Protein AF-A0A2S9YEU2-F1 (afdb_monomer_lite)

Structure (mmCIF, N/CA/C/O backbone):
data_AF-A0A2S9YEU2-F1
#
_entry.id   AF-A0A2S9YEU2-F1
#
loop_
_atom_site.group_PDB
_atom_site.id
_atom_site.type_symbol
_atom_site.label_atom_id
_atom_site.label_alt_id
_atom_site.label_comp_id
_atom_site.label_asym_id
_atom_site.label_entity_id
_atom_site.label_seq_id
_atom_site.pdbx_PDB_ins_code
_atom_site.Cartn_x
_atom_site.Cartn_y
_atom_site.Cartn_z
_atom_site.occupancy
_atom_site.B_iso_or_equiv
_atom_site.auth_seq_id
_atom_site.auth_comp_id
_atom_site.auth_asym_id
_atom_site.auth_atom_id
_atom_site.pdbx_PDB_model_num
ATOM 1 N N . MET A 1 1 ? -21.809 26.559 5.541 1.00 64.75 1 MET A N 1
ATOM 2 C CA . MET A 1 1 ? -22.306 25.165 5.542 1.00 64.75 1 MET A CA 1
ATOM 3 C C . MET A 1 1 ? -22.776 24.735 4.154 1.00 64.75 1 MET A C 1
ATOM 5 O O . MET A 1 1 ? -22.114 23.883 3.588 1.00 64.75 1 MET A O 1
ATOM 9 N N . ALA A 1 2 ? -23.764 25.393 3.529 1.00 75.50 2 ALA A N 1
ATOM 10 C CA . ALA A 1 2 ? -24.256 25.017 2.187 1.00 75.50 2 ALA A CA 1
ATOM 11 C C . ALA A 1 2 ? -23.190 24.972 1.060 1.00 75.50 2 ALA A C 1
ATOM 13 O O . ALA A 1 2 ? -23.257 24.124 0.176 1.00 75.50 2 ALA A O 1
ATOM 14 N N . GLU A 1 3 ? -22.191 25.865 1.078 1.00 79.62 3 GLU A N 1
ATOM 15 C CA . GLU A 1 3 ? -21.085 25.848 0.100 1.00 79.62 3 GLU A CA 1
ATOM 16 C C . GLU A 1 3 ? -20.170 24.624 0.280 1.00 79.62 3 GLU A C 1
ATOM 18 O O . GLU A 1 3 ? -19.871 23.941 -0.694 1.00 79.62 3 GLU A O 1
ATOM 23 N N . LEU A 1 4 ? -19.799 24.304 1.524 1.00 80.44 4 LEU A N 1
ATOM 24 C CA . LEU A 1 4 ? -18.974 23.140 1.867 1.00 80.44 4 LEU A CA 1
ATOM 25 C C . LEU A 1 4 ? -19.700 21.826 1.552 1.00 80.44 4 LEU A C 1
ATOM 27 O O . LEU A 1 4 ? -19.107 20.903 1.007 1.00 80.44 4 LEU A O 1
ATOM 31 N N . GLU A 1 5 ? -20.997 21.745 1.848 1.00 84.31 5 GLU A N 1
ATOM 32 C CA . GLU A 1 5 ? -21.830 20.593 1.483 1.00 84.31 5 GLU A CA 1
ATOM 33 C C . GLU A 1 5 ? -21.874 20.384 -0.034 1.00 84.31 5 GLU A C 1
ATOM 35 O O . GLU A 1 5 ? -21.769 19.249 -0.505 1.00 84.31 5 GLU A O 1
ATOM 40 N N . ARG A 1 6 ? -21.977 21.474 -0.807 1.00 87.44 6 ARG A N 1
ATOM 41 C CA . ARG A 1 6 ? -21.903 21.421 -2.269 1.00 87.44 6 ARG A CA 1
ATOM 42 C C . ARG A 1 6 ? -20.534 20.927 -2.738 1.00 87.44 6 ARG A C 1
ATOM 44 O O . ARG A 1 6 ? -20.497 20.001 -3.538 1.00 87.44 6 ARG A O 1
ATOM 51 N N . GLU A 1 7 ? -19.436 21.478 -2.219 1.00 89.94 7 GLU A N 1
ATOM 52 C CA . GLU A 1 7 ? -18.070 21.055 -2.576 1.00 89.94 7 GLU A CA 1
ATOM 53 C C . GLU A 1 7 ? -17.823 19.572 -2.255 1.00 89.94 7 GLU A C 1
ATOM 55 O O . GLU A 1 7 ? -17.310 18.826 -3.090 1.00 89.94 7 GLU A O 1
ATOM 60 N N . VAL A 1 8 ? -18.249 19.110 -1.074 1.00 89.94 8 VAL A N 1
ATOM 61 C CA . VAL A 1 8 ? -18.165 17.694 -0.681 1.00 89.94 8 VAL A CA 1
ATOM 62 C C . VAL A 1 8 ? -19.002 16.816 -1.612 1.00 89.94 8 VAL A C 1
ATOM 64 O O . VAL A 1 8 ? -18.554 15.740 -2.008 1.00 89.94 8 VAL A O 1
ATOM 67 N N . SER A 1 9 ? -20.206 17.260 -1.983 1.00 91.38 9 SER A N 1
ATOM 68 C CA . SER A 1 9 ? -21.082 16.537 -2.910 1.00 91.38 9 SER A CA 1
ATOM 69 C C . SER A 1 9 ? -20.482 16.439 -4.317 1.00 91.38 9 SER A C 1
ATOM 71 O O . SER A 1 9 ? -20.468 15.358 -4.905 1.00 91.38 9 SER A O 1
ATOM 73 N N . GLU A 1 10 ? -19.920 17.533 -4.836 1.00 94.00 10 GLU A N 1
ATOM 74 C CA . GLU A 1 10 ? -19.240 17.573 -6.136 1.00 94.00 10 GLU A CA 1
ATOM 75 C C . GLU A 1 10 ? -18.016 16.650 -6.154 1.00 94.00 10 GLU A C 1
ATOM 77 O O . GLU A 1 10 ? -17.860 15.834 -7.068 1.00 94.00 10 GLU A O 1
ATOM 82 N N . LEU A 1 11 ? -17.179 16.722 -5.114 1.00 95.12 11 LEU A N 1
ATOM 83 C CA . LEU A 1 11 ? -15.985 15.892 -4.995 1.00 95.12 11 LEU A CA 1
ATOM 84 C C . LEU A 1 11 ? -16.340 14.403 -4.863 1.00 95.12 11 LEU A C 1
ATOM 86 O O . LEU A 1 11 ? -15.705 13.560 -5.497 1.00 95.12 11 LEU A O 1
ATOM 90 N N . TYR A 1 12 ? -17.385 14.070 -4.104 1.00 95.19 12 TYR A N 1
ATOM 91 C CA . TYR A 1 12 ? -17.883 12.699 -4.003 1.00 95.19 12 TYR A CA 1
ATOM 92 C C . TYR A 1 12 ? -18.486 12.195 -5.326 1.00 95.19 12 TYR A C 1
ATOM 94 O O . TYR A 1 12 ? -18.221 11.065 -5.735 1.00 95.19 12 TYR A O 1
ATOM 102 N N . GLY A 1 13 ? -19.249 13.027 -6.040 1.00 97.00 13 GLY A N 1
ATOM 103 C CA . GLY A 1 13 ? -19.777 12.680 -7.361 1.00 97.00 13 GLY A CA 1
ATOM 104 C C . GLY A 1 13 ? -18.663 12.374 -8.367 1.00 97.00 13 GLY A C 1
ATOM 105 O O . GLY A 1 13 ? -18.729 11.375 -9.088 1.00 97.00 13 GLY A O 1
ATOM 106 N N . ALA A 1 14 ? -17.599 13.182 -8.361 1.00 97.62 14 ALA A N 1
ATOM 107 C CA . ALA A 1 14 ? -16.405 12.945 -9.169 1.00 97.62 14 ALA A CA 1
ATOM 108 C C . ALA A 1 14 ? -15.680 11.646 -8.767 1.00 97.62 14 ALA A C 1
ATOM 110 O O . ALA A 1 14 ? -15.325 10.856 -9.645 1.00 97.62 14 ALA A O 1
ATOM 111 N N . TYR A 1 15 ? -15.551 11.373 -7.462 1.00 97.62 15 TYR A N 1
ATOM 112 C CA . TYR A 1 15 ? -14.996 10.120 -6.943 1.00 97.62 15 TYR A CA 1
ATOM 113 C C . TYR A 1 15 ? -15.756 8.898 -7.468 1.00 97.62 15 TYR A C 1
ATOM 115 O O . TYR A 1 15 ? -15.146 7.987 -8.026 1.00 97.62 15 TYR A O 1
ATOM 123 N N . VAL A 1 16 ? -17.086 8.887 -7.337 1.00 98.38 16 VAL A N 1
ATOM 124 C CA . VAL A 1 16 ? -17.942 7.778 -7.790 1.00 98.38 16 VAL A CA 1
ATOM 125 C C . VAL A 1 16 ? -17.794 7.547 -9.295 1.00 98.38 16 VAL A C 1
ATOM 127 O O . VAL A 1 16 ? -17.639 6.402 -9.730 1.00 98.38 16 VAL A O 1
ATOM 130 N N . ALA A 1 17 ? -17.807 8.621 -10.089 1.00 98.31 17 ALA A N 1
ATOM 131 C CA . ALA A 1 17 ? -17.667 8.540 -11.539 1.00 98.31 17 ALA A CA 1
ATOM 132 C C . ALA A 1 17 ? -16.289 8.001 -11.960 1.00 98.31 17 ALA A C 1
ATOM 134 O O . ALA A 1 17 ? -16.204 7.081 -12.779 1.00 98.31 17 ALA A O 1
ATOM 135 N N . GLU A 1 18 ? -15.207 8.535 -11.384 1.00 98.12 18 GLU A N 1
ATOM 136 C CA . GLU A 1 18 ? -13.846 8.103 -11.707 1.00 98.12 18 GLU A CA 1
ATOM 137 C C . GLU A 1 18 ? -13.579 6.666 -11.246 1.00 98.12 18 GLU A C 1
ATOM 139 O O . GLU A 1 18 ? -13.001 5.874 -11.995 1.00 98.12 18 GLU A O 1
ATOM 144 N N . LEU A 1 19 ? -14.043 6.303 -10.048 1.00 98.06 19 LEU A N 1
ATOM 145 C CA . LEU A 1 19 ? -13.926 4.952 -9.511 1.00 98.06 19 LEU A CA 1
ATOM 146 C C . LEU A 1 19 ? -14.666 3.933 -10.389 1.00 98.06 19 LEU A C 1
ATOM 148 O O . LEU A 1 19 ? -14.120 2.869 -10.689 1.00 98.06 19 LEU A O 1
ATOM 152 N N . GLY A 1 20 ? -15.885 4.260 -10.832 1.00 98.19 20 GLY A N 1
ATOM 153 C CA . GLY A 1 20 ? -16.658 3.428 -11.754 1.00 98.19 20 GLY A CA 1
ATOM 154 C C . GLY A 1 20 ? -15.919 3.185 -13.069 1.00 98.19 20 GLY A C 1
ATOM 155 O O . GLY A 1 20 ? -15.673 2.033 -13.432 1.00 98.19 20 GLY A O 1
ATOM 156 N N . ALA A 1 21 ? -15.466 4.259 -13.720 1.00 98.00 21 ALA A N 1
ATOM 157 C CA . ALA A 1 21 ? -14.700 4.169 -14.961 1.00 98.00 21 ALA A CA 1
ATOM 158 C C . ALA A 1 21 ? -13.400 3.360 -14.793 1.00 98.00 21 ALA A C 1
ATOM 160 O O . ALA A 1 21 ? -13.034 2.567 -15.663 1.00 98.00 21 ALA A O 1
ATOM 161 N N . ALA A 1 22 ? -12.710 3.516 -13.660 1.00 97.62 22 ALA A N 1
ATOM 162 C CA . ALA A 1 22 ? -11.499 2.760 -13.367 1.00 97.62 22 ALA A CA 1
ATOM 163 C C . ALA A 1 22 ? -11.774 1.264 -13.184 1.00 97.62 22 ALA A C 1
ATOM 165 O O . ALA A 1 22 ? -11.003 0.446 -13.688 1.00 97.62 22 ALA A O 1
ATOM 166 N N . PHE A 1 23 ? -12.872 0.885 -12.520 1.00 97.75 23 PHE A N 1
ATOM 167 C CA . PHE A 1 23 ? -13.261 -0.520 -12.414 1.00 97.75 23 PHE A CA 1
ATOM 168 C C . PHE A 1 23 ? -13.563 -1.152 -13.772 1.00 97.75 23 PHE A C 1
ATOM 170 O O . PHE A 1 23 ? -13.188 -2.306 -13.990 1.00 97.75 23 PHE A O 1
ATOM 177 N N . ASP A 1 24 ? -14.210 -0.417 -14.672 1.00 97.56 24 ASP A N 1
ATOM 178 C CA . ASP A 1 24 ? -14.492 -0.901 -16.024 1.00 97.56 24 ASP A CA 1
ATOM 179 C C . ASP A 1 24 ? -13.196 -1.074 -16.825 1.00 97.56 24 ASP A C 1
ATOM 181 O O . ASP A 1 24 ? -12.990 -2.103 -17.471 1.00 97.56 24 ASP A O 1
ATOM 185 N N . GLN A 1 25 ? -12.262 -0.127 -16.698 1.00 96.06 25 GLN A N 1
ATOM 186 C CA . GLN A 1 25 ? -10.952 -0.189 -17.346 1.00 96.06 25 GLN A CA 1
ATOM 187 C C . GLN A 1 25 ? -10.119 -1.403 -16.898 1.00 96.06 25 GLN A C 1
ATOM 189 O O . GLN A 1 25 ? -9.445 -2.027 -17.720 1.00 96.06 25 GLN A O 1
ATOM 194 N N . ILE A 1 26 ? -10.142 -1.751 -15.608 1.00 96.25 26 ILE A N 1
ATOM 195 C CA . ILE A 1 26 ? -9.345 -2.864 -15.056 1.00 96.25 26 ILE A CA 1
ATOM 196 C C . ILE A 1 26 ? -10.064 -4.217 -15.117 1.00 96.25 26 ILE A C 1
ATOM 198 O O . ILE A 1 26 ? -9.435 -5.254 -14.887 1.00 96.25 26 ILE A O 1
ATOM 202 N N . ALA A 1 27 ? -11.355 -4.251 -15.461 1.00 96.56 27 ALA A N 1
ATOM 203 C CA . ALA A 1 27 ? -12.121 -5.492 -15.556 1.00 96.56 27 ALA A CA 1
ATOM 204 C C . ALA A 1 27 ? -11.492 -6.532 -16.511 1.00 96.56 27 ALA A C 1
ATOM 206 O O . ALA A 1 27 ? -11.402 -7.699 -16.115 1.00 96.56 27 ALA A O 1
ATOM 207 N N . PRO A 1 28 ? -10.970 -6.169 -17.705 1.00 96.06 28 PRO A N 1
ATOM 208 C CA . PRO A 1 28 ? -10.275 -7.121 -18.572 1.00 96.06 28 PRO A CA 1
ATOM 209 C C . PRO A 1 28 ? -8.993 -7.686 -17.950 1.00 96.06 28 PRO A C 1
ATOM 211 O O . PRO A 1 28 ? -8.705 -8.871 -18.115 1.00 96.06 28 PRO A O 1
ATOM 214 N N . TRP A 1 29 ? -8.222 -6.868 -17.222 1.00 94.69 29 TRP A N 1
ATOM 215 C CA . TRP A 1 29 ? -7.033 -7.333 -16.496 1.00 94.69 29 TRP A CA 1
ATOM 216 C C . TRP A 1 29 ? -7.419 -8.350 -15.418 1.00 94.69 29 TRP A C 1
ATOM 218 O O . TRP A 1 29 ? -6.867 -9.451 -15.379 1.00 94.69 29 TRP A O 1
ATOM 228 N N . TRP A 1 30 ? -8.445 -8.039 -14.624 1.00 95.62 30 TRP A N 1
ATOM 229 C CA . TRP A 1 30 ? -8.935 -8.936 -13.583 1.00 95.62 30 TRP A CA 1
ATOM 230 C C . TRP A 1 30 ? -9.483 -10.252 -14.153 1.00 95.62 30 TRP A C 1
ATOM 232 O O . TRP A 1 30 ? -9.231 -11.328 -13.609 1.00 95.62 30 TRP A O 1
ATOM 242 N N . ALA A 1 31 ? -10.196 -10.191 -15.281 1.00 95.31 31 ALA A N 1
ATOM 243 C CA . ALA A 1 31 ? -10.692 -11.374 -15.978 1.00 95.31 31 ALA A CA 1
ATOM 244 C C . ALA A 1 31 ? -9.547 -12.282 -16.456 1.00 95.31 31 ALA A C 1
ATOM 246 O O . ALA A 1 31 ? -9.620 -13.497 -16.267 1.00 95.31 31 ALA A O 1
ATOM 247 N N . ARG A 1 32 ? -8.464 -11.707 -17.002 1.00 94.25 32 ARG A N 1
ATOM 248 C CA . ARG A 1 32 ? -7.267 -12.474 -17.385 1.00 94.25 32 ARG A CA 1
ATOM 249 C C . ARG A 1 32 ? -6.612 -13.145 -16.183 1.00 94.25 32 ARG A C 1
ATOM 251 O O . ARG A 1 32 ? -6.315 -14.331 -16.267 1.00 94.25 32 ARG A O 1
ATOM 258 N N . LEU A 1 33 ? -6.451 -12.437 -15.061 1.00 93.69 33 LEU A N 1
ATOM 259 C CA . LEU A 1 33 ? -5.895 -13.031 -13.840 1.00 93.69 33 LEU A CA 1
ATOM 260 C C . LEU A 1 33 ? -6.747 -14.183 -13.304 1.00 93.69 33 LEU A C 1
ATOM 262 O O . LEU A 1 33 ? -6.207 -15.207 -12.893 1.00 93.69 33 LEU A O 1
ATOM 266 N N . ARG A 1 34 ? -8.077 -14.045 -13.342 1.00 94.12 34 ARG A N 1
ATOM 267 C CA . ARG A 1 34 ? -9.009 -15.121 -12.974 1.00 94.12 34 ARG A CA 1
ATOM 268 C C . ARG A 1 34 ? -8.914 -16.341 -13.883 1.00 94.12 34 ARG A C 1
ATOM 270 O O . ARG A 1 34 ? -9.183 -17.441 -13.415 1.00 94.12 34 ARG A O 1
ATOM 277 N N . ALA A 1 35 ? -8.605 -16.141 -15.161 1.00 93.62 35 ALA A N 1
ATOM 278 C CA . ALA A 1 35 ? -8.440 -17.227 -16.117 1.00 93.62 35 ALA A CA 1
ATOM 279 C C . ALA A 1 35 ? -7.072 -17.914 -15.973 1.00 93.62 35 ALA A C 1
ATOM 281 O O . ALA A 1 35 ? -6.990 -19.130 -16.118 1.00 93.62 35 ALA A O 1
ATOM 282 N N . SER A 1 36 ? -6.013 -17.155 -15.668 1.00 91.00 36 SER A N 1
ATOM 283 C CA . SER A 1 36 ? -4.653 -17.689 -15.526 1.00 91.00 36 SER A CA 1
ATOM 284 C C . SER A 1 36 ? -4.381 -18.332 -14.166 1.00 91.00 36 SER A C 1
ATOM 286 O O . SER A 1 36 ? -3.559 -19.242 -14.075 1.00 91.00 36 SER A O 1
ATOM 288 N N . HIS A 1 37 ? -5.074 -17.902 -13.110 1.00 89.62 37 HIS A N 1
ATOM 289 C CA . HIS A 1 37 ? -4.884 -18.417 -11.758 1.00 89.62 37 HIS A CA 1
ATOM 290 C C . HIS A 1 37 ? -6.091 -19.214 -11.271 1.00 89.62 37 HIS A C 1
ATOM 292 O O . HIS A 1 37 ? -7.242 -18.798 -11.389 1.00 89.62 37 HIS A O 1
ATOM 298 N N . GLY A 1 38 ? -5.829 -20.328 -10.584 1.00 88.75 38 GLY A N 1
ATOM 299 C CA . GLY A 1 38 ? -6.865 -21.002 -9.807 1.00 88.75 38 GLY A CA 1
ATOM 300 C C . GLY A 1 38 ? -7.428 -20.088 -8.707 1.00 88.75 38 GLY A C 1
ATOM 301 O O . GLY A 1 38 ? -6.704 -19.289 -8.109 1.00 88.75 38 GLY A O 1
ATOM 302 N N . ARG A 1 39 ? -8.716 -20.255 -8.370 1.00 89.38 39 ARG A N 1
ATOM 303 C CA . ARG A 1 39 ? -9.443 -19.434 -7.373 1.00 89.38 39 ARG A CA 1
ATOM 304 C C . ARG A 1 39 ? -8.676 -19.226 -6.060 1.00 89.38 39 ARG A C 1
ATOM 306 O O . ARG A 1 39 ? -8.713 -18.138 -5.493 1.00 89.38 39 ARG A O 1
ATOM 313 N N . ARG A 1 40 ? -7.993 -20.266 -5.566 1.00 89.19 40 ARG A N 1
ATOM 314 C CA . ARG A 1 40 ? -7.220 -20.221 -4.314 1.00 89.19 40 ARG A CA 1
ATOM 315 C C . ARG A 1 40 ? -5.982 -19.327 -4.422 1.00 89.19 40 ARG A C 1
ATOM 317 O O . ARG A 1 40 ? -5.742 -18.547 -3.508 1.00 89.19 40 ARG A O 1
ATOM 324 N N . ALA A 1 41 ? -5.234 -19.427 -5.521 1.00 89.44 41 ALA A N 1
ATOM 325 C CA . ALA A 1 41 ? -4.053 -18.601 -5.766 1.00 89.44 41 ALA A CA 1
ATOM 326 C C . ALA A 1 41 ? -4.439 -17.127 -5.927 1.00 89.44 41 ALA A C 1
ATOM 328 O O . ALA A 1 41 ? -3.832 -16.264 -5.300 1.00 89.44 41 ALA A O 1
ATOM 329 N N . LEU A 1 42 ? -5.517 -16.848 -6.668 1.00 91.75 42 LEU A N 1
ATOM 330 C CA . LEU A 1 42 ? -6.009 -15.483 -6.826 1.00 91.75 42 LEU A CA 1
ATOM 331 C C . LEU A 1 42 ? -6.469 -14.876 -5.493 1.00 91.75 42 LEU A C 1
ATOM 333 O O . LEU A 1 42 ? -6.097 -13.753 -5.183 1.00 91.75 42 LEU A O 1
ATOM 337 N N . LYS A 1 43 ? -7.228 -15.620 -4.672 1.00 90.56 43 LYS A N 1
ATOM 338 C CA . LYS A 1 43 ? -7.661 -15.146 -3.343 1.00 90.56 43 LYS A CA 1
ATOM 339 C C . LYS A 1 43 ? -6.481 -14.902 -2.396 1.00 90.56 43 LYS A C 1
ATOM 341 O O . LYS A 1 43 ? -6.575 -14.044 -1.526 1.00 90.56 43 LYS A O 1
ATOM 346 N N . LEU A 1 44 ? -5.397 -15.666 -2.543 1.00 89.62 44 LEU A N 1
ATOM 347 C CA . LEU A 1 44 ? -4.175 -15.443 -1.778 1.00 89.62 44 LEU A CA 1
ATOM 348 C C . LEU A 1 44 ? -3.476 -14.153 -2.215 1.00 89.62 44 LEU A C 1
ATOM 350 O O . LEU A 1 44 ? -3.153 -13.353 -1.349 1.00 89.62 44 LEU A O 1
ATOM 354 N N . ARG A 1 45 ? -3.259 -13.956 -3.523 1.00 90.56 45 ARG A N 1
ATOM 355 C CA . ARG A 1 45 ? -2.534 -12.794 -4.073 1.00 90.56 45 ARG A CA 1
ATOM 356 C C . ARG A 1 45 ? -3.318 -11.485 -3.977 1.00 90.56 45 ARG A C 1
ATOM 358 O O . ARG A 1 45 ? -2.744 -10.443 -3.698 1.00 90.56 45 ARG A O 1
ATOM 365 N N . TRP A 1 46 ? -4.634 -11.557 -4.154 1.00 94.75 46 TRP A N 1
ATOM 366 C CA . TRP A 1 46 ? -5.537 -10.408 -4.212 1.00 94.75 46 TRP A CA 1
ATOM 367 C C . TRP A 1 46 ? -6.708 -10.597 -3.235 1.00 94.75 46 TRP A C 1
ATOM 369 O O . TRP A 1 46 ? -7.852 -10.784 -3.665 1.00 94.75 46 TRP A O 1
ATOM 379 N N . PRO A 1 47 ? -6.462 -10.592 -1.909 1.00 91.62 47 PRO A N 1
ATOM 380 C CA . PRO A 1 47 ? -7.499 -10.845 -0.905 1.00 91.62 47 PRO A CA 1
ATOM 381 C C . PRO A 1 47 ? -8.589 -9.765 -0.886 1.00 91.62 47 PRO A C 1
ATOM 383 O O . PRO A 1 47 ? -9.739 -10.077 -0.588 1.00 91.62 47 PRO A O 1
ATOM 386 N N . ALA A 1 48 ? -8.243 -8.532 -1.269 1.00 93.06 48 ALA A N 1
ATOM 387 C CA . ALA A 1 48 ? -9.167 -7.413 -1.463 1.00 93.06 48 ALA A CA 1
ATOM 388 C C . ALA A 1 48 ? -9.732 -7.336 -2.900 1.00 93.06 48 ALA A C 1
ATOM 390 O O . ALA A 1 48 ? -10.413 -6.382 -3.283 1.00 93.06 48 ALA A O 1
ATOM 391 N N . GLY A 1 49 ? -9.453 -8.352 -3.721 1.00 94.12 49 GLY A N 1
ATOM 392 C CA . GLY A 1 49 ? -9.900 -8.434 -5.101 1.00 94.12 49 GLY A CA 1
ATOM 393 C C . GLY A 1 49 ? -9.417 -7.258 -5.946 1.00 94.12 49 GLY A C 1
ATOM 394 O O . GLY A 1 49 ? -8.265 -6.841 -5.886 1.00 94.12 49 GLY A O 1
ATOM 395 N N . VAL A 1 50 ? -10.328 -6.721 -6.752 1.00 95.19 50 VAL A N 1
ATOM 396 C CA . VAL A 1 50 ? -10.038 -5.614 -7.666 1.00 95.19 50 VAL A CA 1
ATOM 397 C C . VAL A 1 50 ? -9.874 -4.264 -6.945 1.00 95.19 50 VAL A C 1
ATOM 399 O O . VAL A 1 50 ? -9.259 -3.356 -7.497 1.00 95.19 50 VAL A O 1
ATOM 402 N N . ALA A 1 51 ? -10.364 -4.126 -5.706 1.00 95.75 51 ALA A N 1
ATOM 403 C CA . ALA A 1 51 ? -10.236 -2.885 -4.937 1.00 95.75 51 ALA A CA 1
ATOM 404 C C . ALA A 1 51 ? -8.790 -2.58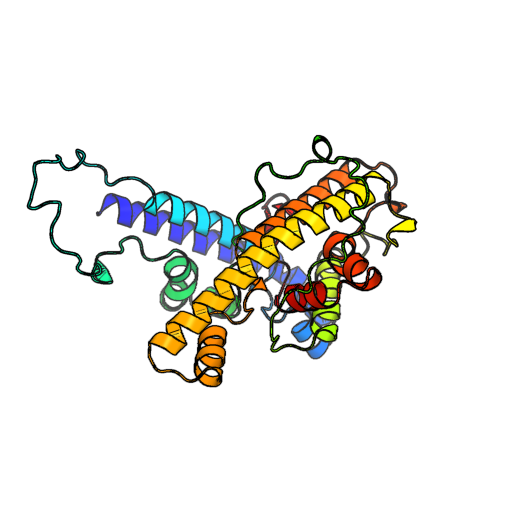1 -4.523 1.00 95.75 51 ALA A C 1
ATOM 406 O O . ALA A 1 51 ? -8.434 -1.418 -4.372 1.00 95.75 51 ALA A O 1
ATOM 407 N N . SER A 1 52 ? -7.935 -3.601 -4.410 1.00 95.50 52 SER A N 1
ATOM 408 C CA . SER A 1 52 ? -6.507 -3.408 -4.144 1.00 95.50 52 SER A CA 1
ATOM 409 C C . SER A 1 52 ? -5.659 -3.168 -5.388 1.00 95.50 52 SER A C 1
ATOM 411 O O . SER A 1 52 ? -4.435 -3.133 -5.293 1.00 95.50 52 SER A O 1
ATOM 413 N N . HIS A 1 53 ? -6.266 -3.029 -6.569 1.00 96.75 53 HIS A N 1
ATOM 414 C CA . HIS A 1 53 ? -5.510 -2.668 -7.762 1.00 96.75 53 HIS A CA 1
ATOM 415 C C . HIS A 1 53 ? -4.925 -1.247 -7.605 1.00 96.75 53 HIS A C 1
ATOM 417 O O . HIS A 1 53 ? -5.678 -0.336 -7.253 1.00 96.75 53 HIS A O 1
ATOM 423 N N . PRO A 1 54 ? -3.642 -0.995 -7.938 1.00 96.88 54 PRO A N 1
ATOM 424 C CA . PRO A 1 54 ? -2.990 0.306 -7.740 1.00 96.88 54 PRO A CA 1
ATOM 425 C C . PRO A 1 54 ? -3.735 1.505 -8.337 1.00 96.88 54 PRO A C 1
ATOM 427 O O . PRO A 1 54 ? -3.737 2.589 -7.759 1.00 96.88 54 PRO A O 1
ATOM 430 N N . ARG A 1 55 ? -4.430 1.325 -9.470 1.00 96.94 55 ARG A N 1
ATOM 431 C CA . ARG A 1 55 ? -5.284 2.381 -10.049 1.00 96.94 55 ARG A CA 1
ATOM 432 C C . ARG A 1 55 ? -6.441 2.782 -9.127 1.00 96.94 55 ARG A C 1
ATOM 434 O O . ARG A 1 55 ? -6.754 3.962 -9.035 1.00 96.94 55 ARG A O 1
ATOM 441 N N . ILE A 1 56 ? -7.061 1.814 -8.453 1.00 97.88 56 ILE A N 1
ATOM 442 C CA . ILE A 1 56 ? -8.153 2.059 -7.504 1.00 97.88 56 ILE A CA 1
ATOM 443 C C . ILE A 1 56 ? -7.607 2.709 -6.233 1.00 97.88 56 ILE A C 1
ATOM 445 O O . ILE A 1 56 ? -8.172 3.694 -5.762 1.00 97.88 56 ILE A O 1
ATOM 449 N N . LEU A 1 57 ? -6.465 2.224 -5.735 1.00 97.69 57 LEU A N 1
ATOM 450 C CA . LEU A 1 57 ? -5.794 2.804 -4.570 1.00 97.69 57 LEU A CA 1
ATOM 451 C C . LEU A 1 57 ? -5.375 4.262 -4.811 1.00 97.69 57 LEU A C 1
ATOM 453 O O . LEU A 1 57 ? -5.554 5.095 -3.928 1.00 97.69 57 LEU A O 1
ATOM 457 N N . ALA A 1 58 ? -4.871 4.593 -6.006 1.00 97.06 58 ALA A N 1
ATOM 458 C CA . ALA A 1 58 ? -4.522 5.966 -6.373 1.00 97.06 58 ALA A CA 1
ATOM 459 C C . ALA A 1 58 ? -5.736 6.904 -6.355 1.00 97.06 58 ALA A C 1
ATOM 461 O O . ALA A 1 58 ? -5.642 8.000 -5.813 1.00 97.06 58 ALA A O 1
ATOM 462 N N . ILE A 1 59 ? -6.874 6.462 -6.903 1.00 97.75 59 ILE A N 1
ATOM 463 C CA . ILE A 1 59 ? -8.126 7.233 -6.866 1.00 97.75 59 ILE A CA 1
ATOM 464 C C . ILE A 1 59 ? -8.557 7.432 -5.413 1.00 97.75 59 ILE A C 1
ATOM 466 O O . ILE A 1 59 ? -8.780 8.561 -4.994 1.00 97.75 59 ILE A O 1
ATOM 470 N N . TYR A 1 60 ? -8.609 6.364 -4.612 1.00 97.31 60 TYR A N 1
ATOM 471 C CA . TYR A 1 60 ? -8.971 6.481 -3.199 1.00 97.31 60 TYR A CA 1
ATOM 472 C C . TYR A 1 60 ? -8.090 7.502 -2.461 1.00 97.31 60 TYR A C 1
ATOM 474 O O . TYR A 1 60 ? -8.618 8.382 -1.789 1.00 97.31 60 TYR A O 1
ATOM 482 N N . ARG A 1 61 ? -6.761 7.427 -2.621 1.00 96.25 61 ARG A N 1
ATOM 483 C CA . ARG A 1 61 ? -5.806 8.347 -1.975 1.00 96.25 61 ARG A CA 1
ATOM 484 C C . ARG A 1 61 ? -6.005 9.795 -2.407 1.00 96.25 61 ARG A C 1
ATOM 486 O O . ARG A 1 61 ? -6.032 10.675 -1.558 1.00 96.25 61 ARG A O 1
ATOM 493 N N . ASP A 1 62 ? -6.150 10.044 -3.706 1.00 96.19 62 ASP A N 1
ATOM 494 C CA . ASP A 1 62 ? -6.337 11.396 -4.238 1.00 96.19 62 ASP A CA 1
ATOM 495 C C . ASP A 1 62 ? -7.597 12.053 -3.657 1.00 96.19 62 ASP A C 1
ATOM 497 O O . ASP A 1 62 ? -7.529 13.148 -3.098 1.00 96.19 62 ASP A O 1
ATOM 501 N N . TYR A 1 63 ? -8.735 11.355 -3.680 1.00 96.31 63 TYR A N 1
ATOM 502 C CA . TYR A 1 63 ? -9.968 11.891 -3.100 1.00 96.31 63 TYR A CA 1
ATOM 503 C C . TYR A 1 63 ? -9.925 11.958 -1.570 1.00 96.31 63 TYR A C 1
ATOM 505 O O . TYR A 1 63 ? -10.488 12.892 -1.000 1.00 96.31 63 TYR A O 1
ATOM 513 N N . HIS A 1 64 ? -9.216 11.044 -0.900 1.00 95.31 64 HIS A N 1
ATOM 514 C CA . HIS A 1 64 ? -8.981 11.121 0.545 1.00 95.31 64 HIS A CA 1
ATOM 515 C C . HIS A 1 64 ? -8.225 12.398 0.919 1.00 95.31 64 HIS A C 1
ATOM 517 O O . HIS A 1 64 ? -8.681 13.149 1.783 1.00 95.31 64 HIS A O 1
ATOM 523 N N . HIS A 1 65 ? -7.131 12.706 0.219 1.00 94.25 65 HIS A N 1
ATOM 524 C CA . HIS A 1 65 ? -6.362 13.927 0.451 1.00 94.25 65 HIS A CA 1
ATOM 525 C C . HIS A 1 65 ? -7.174 15.189 0.147 1.00 94.25 65 HIS A C 1
ATOM 527 O O . HIS A 1 65 ? -7.154 16.127 0.941 1.00 94.25 65 HIS A O 1
ATOM 533 N N . ARG A 1 66 ? -7.933 15.212 -0.957 1.00 94.00 66 ARG A N 1
ATOM 534 C CA . ARG A 1 66 ? -8.792 16.357 -1.307 1.00 94.00 66 ARG A CA 1
ATOM 535 C C . ARG A 1 66 ? -9.876 16.602 -0.256 1.00 94.00 66 ARG A C 1
ATOM 537 O O . ARG A 1 66 ? -10.070 17.742 0.151 1.00 94.00 66 ARG A O 1
ATOM 544 N N . LEU A 1 67 ? -10.535 15.549 0.231 1.00 91.56 67 LEU A N 1
ATOM 545 C CA . LEU A 1 67 ? -11.530 15.653 1.306 1.00 91.56 67 LEU A CA 1
ATOM 546 C C . LEU A 1 67 ? -10.896 16.091 2.632 1.00 91.56 67 LEU A C 1
ATOM 548 O O . LEU A 1 67 ? -11.451 16.931 3.337 1.00 91.56 67 LEU A O 1
ATOM 552 N N . SER A 1 68 ? -9.713 15.567 2.951 1.00 90.25 68 SER A N 1
ATOM 553 C CA . SER A 1 68 ? -8.958 15.966 4.143 1.00 90.25 68 SER A CA 1
ATOM 554 C C . SER A 1 68 ? -8.572 17.447 4.097 1.00 90.25 68 SER A C 1
ATOM 556 O O . SER A 1 68 ? -8.691 18.146 5.100 1.00 90.25 68 SER A O 1
ATOM 558 N N . ALA A 1 69 ? -8.174 17.952 2.925 1.00 89.00 69 ALA A N 1
ATOM 559 C CA . ALA A 1 69 ? -7.836 19.359 2.726 1.00 89.00 69 ALA A CA 1
ATOM 560 C C . ALA A 1 69 ? -9.047 20.290 2.910 1.00 89.00 69 ALA A C 1
ATOM 562 O O . ALA A 1 69 ? -8.898 21.361 3.496 1.00 89.00 69 ALA A O 1
ATOM 563 N N . LEU A 1 70 ? -10.249 19.872 2.487 1.00 85.44 70 LEU A N 1
ATOM 564 C CA . LEU A 1 70 ? -11.486 20.623 2.748 1.00 85.44 70 LEU A CA 1
ATOM 565 C C . LEU A 1 70 ? -11.788 20.739 4.249 1.00 85.44 70 LEU A C 1
ATOM 567 O O . LEU A 1 70 ? -12.295 21.766 4.689 1.00 85.44 70 LEU A O 1
ATOM 571 N N . ARG A 1 71 ? -11.450 19.713 5.042 1.00 73.75 71 ARG A N 1
ATOM 572 C CA . ARG A 1 71 ? -11.619 19.721 6.505 1.00 73.75 71 ARG A CA 1
ATOM 573 C C . ARG A 1 71 ? -10.571 20.573 7.227 1.00 73.75 71 ARG A C 1
ATOM 575 O O . ARG A 1 71 ? -10.882 21.171 8.248 1.00 73.75 71 ARG A O 1
ATOM 582 N N . ALA A 1 72 ? -9.340 20.601 6.721 1.00 69.88 72 ALA A N 1
ATOM 583 C CA . ALA A 1 72 ? -8.239 21.364 7.311 1.00 69.88 72 ALA A CA 1
ATOM 584 C C . ALA A 1 72 ? -8.302 22.873 7.003 1.00 69.88 72 ALA A C 1
ATOM 586 O O . ALA A 1 72 ? -7.576 23.653 7.620 1.00 69.88 72 ALA A O 1
ATOM 587 N N . ALA A 1 73 ? -9.140 23.298 6.052 1.00 60.31 73 ALA A N 1
ATOM 588 C CA . ALA A 1 73 ? -9.345 24.711 5.772 1.00 60.31 73 ALA A CA 1
ATOM 589 C C . ALA A 1 73 ? -9.957 25.403 7.009 1.00 60.31 73 ALA A C 1
ATOM 591 O O . ALA A 1 73 ? -10.984 24.938 7.510 1.00 60.31 73 ALA A O 1
ATOM 592 N N . PRO A 1 74 ? -9.361 26.502 7.517 1.00 52.22 74 PRO A N 1
ATOM 593 C CA . PRO A 1 74 ? -9.920 27.207 8.662 1.00 52.22 74 PRO A CA 1
ATOM 594 C C . PRO A 1 74 ? -11.352 27.659 8.342 1.00 52.22 74 PRO A C 1
ATOM 596 O O . PRO A 1 74 ? -11.629 28.018 7.188 1.00 52.22 74 PRO A O 1
ATOM 599 N N . PRO A 1 75 ? -12.268 27.661 9.331 1.00 53.81 75 PRO A N 1
ATOM 600 C CA . PRO A 1 75 ? -13.612 28.172 9.121 1.00 53.81 75 PRO A CA 1
ATOM 601 C C . PRO A 1 75 ? -13.516 29.578 8.525 1.00 53.81 75 PRO A C 1
ATOM 603 O O . PRO A 1 75 ? -12.818 30.445 9.050 1.00 53.81 75 PRO A O 1
ATOM 606 N N . ARG A 1 76 ? -14.181 29.796 7.383 1.00 50.31 76 ARG A N 1
ATOM 607 C CA . ARG A 1 76 ? -14.259 31.118 6.750 1.00 50.31 76 ARG A CA 1
ATOM 608 C C . ARG A 1 76 ? -15.073 32.035 7.671 1.00 50.31 76 ARG A C 1
ATOM 610 O O . ARG A 1 76 ? -16.296 32.075 7.588 1.00 50.31 76 ARG A O 1
ATOM 617 N N . GLY A 1 77 ? -14.384 32.738 8.563 1.00 53.97 77 GLY A N 1
ATOM 618 C CA . GLY A 1 77 ? -14.935 33.672 9.540 1.00 53.97 77 GLY A CA 1
ATOM 619 C C . GLY A 1 77 ? -13.810 34.443 10.240 1.00 53.97 77 GLY A C 1
ATOM 620 O O . GLY A 1 77 ? -12.649 34.032 10.154 1.00 53.97 77 GLY A O 1
ATOM 621 N N . PRO A 1 78 ? -14.102 35.589 10.880 1.00 47.31 78 PRO A N 1
ATOM 622 C CA . PRO A 1 78 ? -13.110 36.266 11.707 1.00 47.31 78 PRO A CA 1
ATOM 623 C C . PRO A 1 78 ? -12.632 35.306 12.801 1.00 47.31 78 PRO A C 1
ATOM 625 O O . PRO A 1 78 ? -13.443 34.592 13.388 1.00 47.31 78 PRO A O 1
ATOM 628 N N . ALA A 1 79 ? -11.321 35.275 13.051 1.00 48.84 79 ALA A N 1
ATOM 629 C CA . ALA A 1 79 ? -10.768 34.492 14.149 1.00 48.84 79 ALA A CA 1
ATOM 630 C C . ALA A 1 79 ? -11.491 34.875 15.456 1.00 48.84 79 ALA A C 1
ATOM 632 O O . ALA A 1 79 ? -11.673 36.079 15.689 1.00 48.84 79 ALA A O 1
ATOM 633 N N . PRO A 1 80 ? -11.914 33.899 16.281 1.00 55.00 80 PRO A N 1
ATOM 634 C CA . PRO A 1 80 ? -12.493 34.200 17.581 1.00 55.00 80 PRO A CA 1
ATOM 635 C C . PRO A 1 80 ? -11.497 35.053 18.365 1.00 55.00 80 PRO A C 1
ATOM 637 O O . PRO A 1 80 ? -10.285 34.805 18.352 1.00 55.00 80 PRO A O 1
ATOM 640 N N . ARG A 1 81 ? -11.994 36.133 18.965 1.00 54.59 81 ARG A N 1
ATOM 641 C CA . ARG A 1 81 ? -11.148 37.019 19.755 1.00 54.59 81 ARG A CA 1
ATOM 642 C C . ARG A 1 81 ? -10.864 36.361 21.100 1.00 54.59 81 ARG A C 1
ATOM 644 O O . ARG A 1 81 ? -11.661 35.588 21.616 1.00 54.59 81 ARG A O 1
ATOM 651 N N . PHE A 1 82 ? -9.699 36.666 21.662 1.00 43.88 82 PHE A N 1
ATOM 652 C CA . PHE A 1 82 ? -9.260 36.097 22.938 1.00 43.88 82 PHE A CA 1
ATOM 653 C C . PHE A 1 82 ? -10.183 36.471 24.116 1.00 43.88 82 PHE A C 1
ATOM 655 O O . PHE A 1 82 ? -10.126 35.823 25.149 1.00 43.88 82 PHE A O 1
ATOM 662 N N . ASP A 1 83 ? -11.019 37.501 23.963 1.00 62.28 83 ASP A N 1
ATOM 663 C CA . ASP A 1 83 ? -11.977 38.002 24.954 1.00 62.28 83 ASP A CA 1
ATOM 664 C C . ASP A 1 83 ? -13.406 37.451 24.783 1.00 62.28 83 ASP A C 1
ATOM 666 O O . ASP A 1 83 ? -14.319 37.892 25.480 1.00 62.28 83 ASP A O 1
ATOM 670 N N . ASP A 1 84 ? -13.615 36.507 23.862 1.00 61.47 84 ASP A N 1
ATOM 671 C CA . ASP A 1 84 ? -14.918 35.894 23.610 1.00 61.47 84 ASP A CA 1
ATOM 672 C C . ASP A 1 84 ? -15.084 34.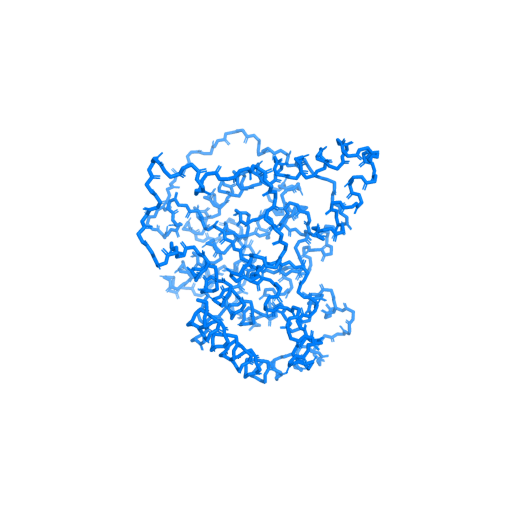601 24.426 1.00 61.47 84 ASP A C 1
ATOM 674 O O . ASP A 1 84 ? -14.848 33.498 23.934 1.00 61.47 84 ASP A O 1
ATOM 678 N N . ASP A 1 85 ? -15.470 34.743 25.698 1.00 51.38 85 ASP A N 1
ATOM 679 C CA . ASP A 1 85 ? -15.698 33.626 26.632 1.00 51.38 85 ASP A CA 1
ATOM 680 C C . ASP A 1 85 ? -16.770 32.625 26.134 1.00 51.38 85 ASP A C 1
ATOM 682 O O . ASP A 1 85 ? -16.784 31.470 26.563 1.00 51.38 85 ASP A O 1
ATOM 686 N N . GLU A 1 86 ? -17.641 33.029 25.198 1.00 55.75 86 GLU A N 1
ATOM 687 C CA . GLU A 1 86 ? -18.626 32.159 24.537 1.00 55.75 86 GLU A CA 1
ATOM 688 C C . GLU A 1 86 ? -17.975 31.261 23.464 1.00 55.75 86 GLU A C 1
ATOM 690 O O . GLU A 1 86 ? -18.402 30.122 23.262 1.00 55.75 86 GLU A O 1
ATOM 695 N N . ALA A 1 87 ? -16.899 31.729 22.818 1.00 53.50 87 ALA A N 1
ATOM 696 C CA . ALA A 1 87 ? -16.135 30.976 21.817 1.00 53.50 87 ALA A CA 1
ATOM 697 C C . ALA A 1 87 ? -15.187 29.923 22.424 1.00 53.50 87 ALA A C 1
ATOM 699 O O . ALA A 1 87 ? -14.740 29.019 21.715 1.00 53.50 87 ALA A O 1
ATOM 700 N N . TRP A 1 88 ? -14.905 30.018 23.727 1.00 54.03 88 TRP A N 1
ATOM 701 C CA . TRP A 1 88 ? -14.085 29.071 24.498 1.00 54.03 88 TRP A CA 1
ATOM 702 C C . TRP A 1 88 ? -14.925 28.101 25.346 1.00 54.03 88 TRP A C 1
ATOM 704 O O . TRP A 1 88 ? -14.432 27.527 26.320 1.00 54.03 88 TRP A O 1
ATOM 714 N N . GLY A 1 89 ? -16.201 27.917 24.986 1.00 46.28 89 GLY A N 1
ATOM 715 C CA . GLY A 1 89 ? -17.137 27.035 25.678 1.00 46.28 89 GLY A CA 1
ATOM 716 C C . GLY A 1 89 ? -16.618 25.600 25.847 1.00 46.28 89 GLY A C 1
ATOM 717 O O . GLY A 1 89 ? -16.248 24.959 24.872 1.00 46.28 89 GLY A O 1
ATOM 718 N N . SER A 1 90 ? -16.621 25.155 27.112 1.00 45.50 90 SER A N 1
ATOM 719 C CA . SER A 1 90 ? -16.556 23.794 27.686 1.00 45.50 90 SER A CA 1
ATOM 720 C C . SER A 1 90 ? -15.947 22.656 26.852 1.00 45.50 90 SER A C 1
ATOM 722 O O . SER A 1 90 ? -16.420 22.378 25.757 1.00 45.50 90 SER A O 1
ATOM 724 N N . GLU A 1 91 ? -15.023 21.897 27.464 1.00 45.78 91 GLU A N 1
ATOM 725 C CA . GLU A 1 91 ? -14.454 20.604 27.017 1.00 45.78 91 GLU A CA 1
ATOM 726 C C . GLU A 1 91 ? -15.516 19.493 26.823 1.00 45.78 91 GLU A C 1
ATOM 728 O O . GLU A 1 91 ? -15.483 18.435 27.450 1.00 45.78 91 GLU A O 1
ATOM 733 N N . VAL A 1 92 ? -16.507 19.732 25.975 1.00 47.91 92 VAL A N 1
ATOM 734 C CA . VAL A 1 92 ? -17.491 18.751 25.540 1.00 47.91 92 VAL A CA 1
ATOM 735 C C . VAL A 1 92 ? -16.961 18.182 24.233 1.00 47.91 92 VAL A C 1
ATOM 737 O O . VAL A 1 92 ? -16.719 18.925 23.281 1.00 47.91 92 VAL A O 1
ATOM 740 N N . GLU A 1 93 ? -16.742 16.865 24.196 1.00 45.94 93 GLU A N 1
ATOM 741 C CA . GLU A 1 93 ? -16.476 16.150 22.947 1.00 45.94 93 GLU A CA 1
ATOM 742 C C . GLU A 1 93 ? -17.529 16.570 21.907 1.00 45.94 93 GLU A C 1
ATOM 744 O O . GLU A 1 93 ? -18.726 16.474 22.191 1.00 45.94 93 GLU A O 1
ATOM 749 N N . PRO A 1 94 ? -17.122 17.074 20.728 1.00 42.06 94 PRO A N 1
ATOM 750 C CA . PRO A 1 94 ? -18.070 17.577 19.746 1.00 42.06 94 PRO A CA 1
ATOM 751 C C . PRO A 1 94 ? -19.038 16.463 19.347 1.00 42.06 94 PRO A C 1
ATOM 753 O O . PRO A 1 94 ? -18.611 15.359 18.997 1.00 42.06 94 PRO A O 1
ATOM 756 N N . GLU A 1 95 ? -20.344 16.745 19.386 1.00 42.94 95 GLU A N 1
ATOM 757 C CA . GLU A 1 95 ? -21.347 15.763 18.983 1.00 42.94 95 GLU A CA 1
ATOM 758 C C . GLU A 1 95 ? -21.075 15.282 17.543 1.00 42.94 95 GLU A C 1
ATOM 760 O O . GLU A 1 95 ? -20.688 16.095 16.694 1.00 42.94 95 GLU A O 1
ATOM 765 N N . PRO A 1 96 ? -21.294 13.992 17.214 1.00 49.34 96 PRO A N 1
ATOM 766 C CA . PRO A 1 96 ? -20.930 13.402 15.919 1.00 49.34 96 PRO A CA 1
ATOM 767 C C . PRO A 1 96 ? -21.474 14.148 14.690 1.00 49.34 96 PRO A C 1
ATOM 769 O O . PRO A 1 96 ? -20.907 14.049 13.602 1.00 49.34 96 PRO A O 1
ATOM 772 N N . GLU A 1 97 ? -22.569 14.888 14.864 1.00 42.56 97 GLU A N 1
ATOM 773 C CA . GLU A 1 97 ? -23.256 15.676 13.839 1.00 42.56 97 GLU A CA 1
ATOM 774 C C . GLU A 1 97 ? -22.558 17.018 13.533 1.00 42.56 97 GLU A C 1
ATOM 776 O O . GLU A 1 97 ? -22.791 17.606 12.480 1.00 42.56 97 GLU A O 1
ATOM 781 N N . THR A 1 98 ? -21.645 17.473 14.399 1.00 46.50 98 THR A N 1
ATOM 782 C CA . THR A 1 98 ? -20.845 18.702 14.212 1.00 46.50 98 THR A CA 1
ATOM 783 C C . THR A 1 98 ? -19.512 18.473 13.489 1.00 46.50 98 THR A C 1
ATOM 785 O O . THR A 1 98 ? -18.873 19.428 13.048 1.00 46.50 98 THR A O 1
ATOM 788 N N . LEU A 1 99 ? -19.110 17.212 13.276 1.00 51.88 99 LEU A N 1
ATOM 789 C CA . LEU A 1 99 ? -17.921 16.827 12.503 1.00 51.88 99 LEU A CA 1
ATOM 790 C C . LEU A 1 99 ? -18.189 16.888 10.989 1.00 51.88 99 LEU A C 1
ATOM 792 O O . LEU A 1 99 ? -18.001 15.904 10.275 1.00 51.88 99 LEU A O 1
ATOM 796 N N . ILE A 1 100 ? -18.652 18.035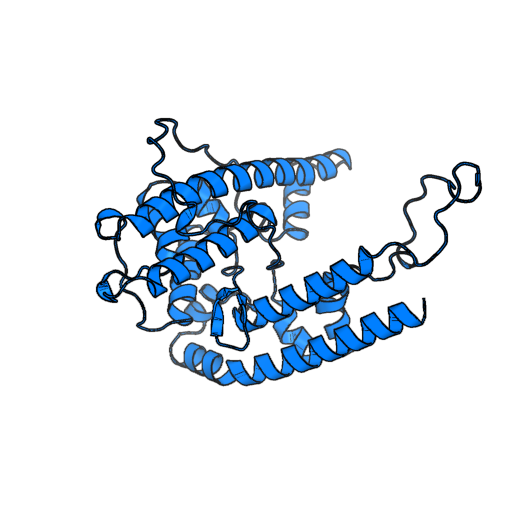 10.492 1.00 54.59 100 ILE A N 1
ATOM 797 C CA . ILE A 1 100 ? -18.794 18.292 9.057 1.00 54.59 100 ILE A CA 1
ATOM 798 C C . ILE A 1 100 ? -17.475 18.899 8.543 1.00 54.59 100 ILE A C 1
ATOM 800 O O . ILE A 1 100 ? -17.063 19.947 9.039 1.00 54.59 100 ILE A O 1
ATOM 804 N N . PRO A 1 101 ? -16.818 18.292 7.537 1.00 59.75 101 PRO A N 1
ATOM 805 C CA . PRO A 1 101 ? -17.231 17.087 6.823 1.00 59.75 101 PRO A CA 1
ATOM 806 C C . PRO A 1 101 ? -16.864 15.794 7.583 1.00 59.75 101 PRO A C 1
ATOM 808 O O . PRO A 1 101 ? -15.822 15.750 8.248 1.00 59.75 101 PRO A O 1
ATOM 811 N N . PRO A 1 102 ? -17.677 14.723 7.451 1.00 66.75 102 PRO A N 1
ATOM 812 C CA . PRO A 1 102 ? -17.371 13.427 8.051 1.00 66.75 102 PRO A CA 1
ATOM 813 C C . PRO A 1 102 ? -16.017 12.906 7.558 1.00 66.75 102 PRO A C 1
ATOM 815 O O . PRO A 1 102 ? -15.576 13.247 6.458 1.00 66.75 102 PRO A O 1
ATOM 818 N N . ALA A 1 103 ? -15.363 12.073 8.375 1.00 78.12 103 ALA A N 1
ATOM 819 C CA . ALA A 1 103 ? -14.053 11.506 8.057 1.00 78.12 103 ALA A CA 1
ATOM 820 C C . ALA A 1 103 ? -14.025 10.934 6.620 1.00 78.12 103 ALA A C 1
ATOM 822 O O . ALA A 1 103 ? -14.989 10.259 6.232 1.00 78.12 103 ALA A O 1
ATOM 823 N N . PRO A 1 104 ? -12.969 11.198 5.822 1.00 85.69 104 PRO A N 1
ATOM 824 C CA . PRO A 1 104 ? -12.924 10.807 4.415 1.00 85.69 104 PRO A CA 1
ATOM 825 C C . PRO A 1 104 ? -13.245 9.329 4.173 1.00 85.69 104 PRO A C 1
ATOM 827 O O . PRO A 1 104 ? -13.912 9.008 3.199 1.00 85.69 104 PRO A O 1
ATOM 830 N N . GLU A 1 105 ? -12.850 8.429 5.072 1.00 84.50 105 GLU A N 1
ATOM 831 C CA . GLU A 1 105 ? -13.134 6.993 4.993 1.00 84.50 105 GLU A CA 1
ATOM 832 C C . GLU A 1 105 ? -14.644 6.710 4.969 1.00 84.50 105 GLU A C 1
ATOM 834 O O . GLU A 1 105 ? -15.115 5.913 4.155 1.00 84.50 105 GLU A O 1
ATOM 839 N N . ARG A 1 106 ? -15.424 7.419 5.798 1.00 82.19 106 ARG A N 1
ATOM 840 C CA . ARG A 1 106 ? -16.890 7.286 5.840 1.00 82.19 106 ARG A CA 1
ATOM 841 C C . ARG A 1 106 ? -17.526 7.779 4.543 1.00 82.19 106 ARG A C 1
ATOM 843 O O . ARG A 1 106 ? -18.479 7.188 4.041 1.00 82.19 106 ARG A O 1
ATOM 850 N N . LEU A 1 107 ? -16.984 8.850 3.965 1.00 86.12 107 LEU A N 1
ATOM 851 C CA . LEU A 1 107 ? -17.455 9.360 2.677 1.00 86.12 107 LEU A CA 1
ATOM 852 C C . LEU A 1 107 ? -17.094 8.424 1.526 1.00 86.12 107 LEU A C 1
ATOM 854 O O . LEU A 1 107 ? -17.931 8.161 0.672 1.00 86.12 107 LEU A O 1
ATOM 858 N N . LEU A 1 108 ? -15.865 7.918 1.489 1.00 92.94 108 LEU A N 1
ATOM 859 C CA . LEU A 1 108 ? -15.356 7.152 0.355 1.00 92.94 108 LEU A CA 1
ATOM 860 C C . LEU A 1 108 ? -15.795 5.684 0.377 1.00 92.94 108 LEU A C 1
ATOM 862 O O . LEU A 1 108 ? -15.855 5.071 -0.684 1.00 92.94 108 LEU A O 1
ATOM 866 N N . ILE A 1 109 ? -16.128 5.114 1.539 1.00 91.56 109 ILE A N 1
ATOM 867 C CA . ILE A 1 109 ? -16.575 3.718 1.657 1.00 91.56 109 ILE A CA 1
ATOM 868 C C . ILE A 1 109 ? -18.050 3.628 2.054 1.00 91.56 109 ILE A C 1
ATOM 870 O O . ILE A 1 109 ? -18.838 3.065 1.292 1.00 91.56 109 ILE A O 1
ATOM 874 N N . ASP A 1 110 ? -18.454 4.188 3.197 1.00 89.38 110 ASP A N 1
ATOM 875 C CA . ASP A 1 110 ? -19.805 3.958 3.736 1.00 89.38 110 ASP A CA 1
ATOM 876 C C . ASP A 1 110 ? -20.886 4.579 2.847 1.00 89.38 110 ASP A C 1
ATOM 878 O O . ASP A 1 110 ? -21.914 3.958 2.572 1.00 89.38 110 ASP A O 1
ATOM 882 N N . ARG A 1 111 ? -20.644 5.780 2.311 1.00 92.25 111 ARG A N 1
ATOM 883 C CA . ARG A 1 111 ? -21.613 6.459 1.434 1.00 92.25 111 ARG A CA 1
ATOM 884 C C . ARG A 1 111 ? -21.889 5.689 0.137 1.00 92.25 111 ARG A C 1
ATOM 886 O O . ARG A 1 111 ? -23.015 5.727 -0.374 1.00 92.25 111 ARG A O 1
ATOM 893 N N . LEU A 1 112 ? -20.921 4.903 -0.355 1.00 94.94 112 LEU A N 1
ATOM 894 C CA . LEU A 1 112 ? -21.130 4.028 -1.514 1.00 94.94 112 LEU A CA 1
ATOM 895 C C . LEU A 1 112 ? -22.229 2.989 -1.243 1.00 94.94 112 LEU A C 1
ATOM 897 O O . LEU A 1 112 ? -22.920 2.585 -2.179 1.00 94.94 112 LEU A O 1
ATOM 901 N N . GLN A 1 113 ? -22.420 2.553 0.008 1.00 93.62 113 GLN A N 1
ATOM 902 C CA . GLN A 1 113 ? -23.443 1.565 0.371 1.00 93.62 113 GLN A CA 1
ATOM 903 C C . GLN A 1 113 ? -24.855 2.044 0.015 1.00 93.62 113 GLN A C 1
ATOM 905 O O . GLN A 1 113 ? -25.721 1.241 -0.348 1.00 93.62 113 GLN A O 1
ATOM 910 N N . VAL A 1 114 ? -25.086 3.352 0.101 1.00 92.69 114 VAL A N 1
ATOM 911 C CA . VAL A 1 114 ? -26.379 3.969 -0.195 1.00 92.69 114 VAL A CA 1
ATOM 912 C C . VAL A 1 114 ? -26.446 4.381 -1.662 1.00 92.69 114 VAL A C 1
ATOM 914 O O . VAL A 1 114 ? -27.385 3.997 -2.360 1.00 92.69 114 VAL A O 1
ATOM 917 N N . GLU A 1 115 ? -25.437 5.109 -2.143 1.00 94.25 115 GLU A N 1
ATOM 918 C CA . GLU A 1 115 ? -25.515 5.827 -3.422 1.00 94.25 115 GLU A CA 1
ATOM 919 C C . GLU A 1 115 ? -24.929 5.052 -4.615 1.00 94.25 115 GLU A C 1
ATOM 921 O O . GLU A 1 115 ? -25.302 5.302 -5.758 1.00 94.25 115 GLU A O 1
ATOM 926 N N . ALA A 1 116 ? -24.047 4.074 -4.378 1.00 96.38 116 ALA A N 1
ATOM 927 C CA . ALA A 1 116 ? -23.352 3.333 -5.433 1.00 96.38 116 ALA A CA 1
ATOM 928 C C . ALA A 1 116 ? -23.066 1.870 -5.036 1.00 96.38 116 ALA A C 1
ATOM 930 O O . ALA A 1 116 ? -21.923 1.406 -5.043 1.00 96.38 116 ALA A O 1
ATOM 931 N N . LYS A 1 117 ? -24.124 1.106 -4.726 1.00 97.25 117 LYS A N 1
ATOM 932 C CA . LYS A 1 117 ? -24.060 -0.277 -4.192 1.00 97.25 117 LYS A CA 1
ATOM 933 C C . LYS A 1 117 ? -23.126 -1.225 -4.954 1.00 97.25 117 LYS A C 1
ATOM 935 O O . LYS A 1 117 ? -22.461 -2.061 -4.345 1.00 97.25 117 LYS A O 1
ATOM 940 N N . ALA A 1 118 ? -23.063 -1.106 -6.281 1.00 96.94 118 ALA A N 1
ATOM 941 C CA . ALA A 1 118 ? -22.188 -1.933 -7.112 1.00 96.94 118 ALA A CA 1
ATOM 942 C C . ALA A 1 118 ? -20.693 -1.631 -6.894 1.00 96.94 118 ALA A C 1
ATOM 944 O O . ALA A 1 118 ? -19.868 -2.542 -6.968 1.00 96.94 118 ALA A O 1
ATOM 945 N N . LEU A 1 119 ? -20.346 -0.371 -6.612 1.00 97.31 119 LEU A N 1
ATOM 946 C CA . LEU A 1 119 ? -18.988 0.036 -6.251 1.00 97.31 119 LEU A CA 1
ATOM 947 C C . LEU A 1 119 ? -18.677 -0.362 -4.810 1.00 97.31 119 LEU A C 1
ATOM 949 O O . LEU A 1 119 ? -17.618 -0.933 -4.563 1.00 97.31 119 LEU A O 1
ATOM 953 N N . TYR A 1 120 ? -19.626 -0.171 -3.889 1.00 96.31 120 TYR A N 1
ATOM 954 C CA . TYR A 1 120 ? -19.495 -0.618 -2.499 1.00 96.31 120 TYR A CA 1
ATOM 955 C C . TYR A 1 120 ? -19.173 -2.112 -2.399 1.00 96.31 120 TYR A C 1
ATOM 957 O O . TYR A 1 120 ? -18.220 -2.498 -1.730 1.00 96.31 120 TYR A O 1
ATOM 965 N N . ALA A 1 121 ? -19.887 -2.958 -3.149 1.00 95.81 121 ALA A N 1
ATOM 966 C CA . ALA A 1 121 ? -19.649 -4.402 -3.171 1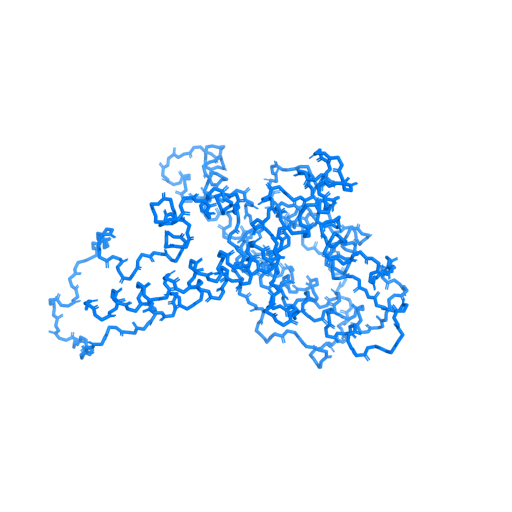.00 95.81 121 ALA A CA 1
ATOM 967 C C . ALA A 1 121 ? -18.226 -4.792 -3.619 1.00 95.81 121 ALA A C 1
ATOM 969 O O . ALA A 1 121 ? -17.782 -5.904 -3.337 1.00 95.81 121 ALA A O 1
ATOM 970 N N . LYS A 1 122 ? -17.516 -3.903 -4.327 1.00 95.56 122 LYS A N 1
ATOM 971 C CA . LYS A 1 122 ? -16.103 -4.075 -4.684 1.00 95.56 122 LYS A CA 1
ATOM 972 C C . LYS A 1 122 ? -15.188 -3.478 -3.610 1.00 95.56 122 LYS A C 1
ATOM 974 O O . LYS A 1 122 ? -14.225 -4.130 -3.227 1.00 95.56 122 LYS A O 1
ATOM 979 N N . MET A 1 123 ? -15.499 -2.276 -3.125 1.00 95.56 123 MET A N 1
ATOM 980 C CA . MET A 1 123 ? -14.665 -1.497 -2.200 1.00 95.56 123 MET A CA 1
ATOM 981 C C . MET A 1 123 ? -14.704 -1.967 -0.743 1.00 95.56 123 MET A C 1
ATOM 983 O O . MET A 1 123 ? -13.732 -1.748 -0.034 1.00 95.56 123 MET A O 1
ATOM 987 N N . ILE A 1 124 ? -15.759 -2.659 -0.298 1.00 90.44 124 ILE A N 1
ATOM 988 C CA . ILE A 1 124 ? -15.897 -3.154 1.089 1.00 90.44 124 ILE A CA 1
ATOM 989 C C . ILE A 1 124 ? -14.749 -4.087 1.521 1.00 90.44 124 ILE A C 1
ATOM 991 O O . ILE A 1 124 ? -14.515 -4.301 2.705 1.00 90.44 124 ILE A O 1
ATOM 995 N N . TYR A 1 125 ? -14.005 -4.641 0.562 1.00 88.38 125 TYR A N 1
ATOM 996 C CA . TYR A 1 125 ? -12.839 -5.480 0.827 1.00 88.38 125 TYR A CA 1
ATOM 997 C C . TYR A 1 125 ? -11.532 -4.692 1.003 1.00 88.38 125 TYR A C 1
ATOM 999 O O . TYR A 1 125 ? -10.475 -5.306 1.155 1.00 88.38 125 TYR A O 1
ATOM 1007 N N . LEU A 1 126 ? -11.565 -3.357 0.966 1.00 90.56 126 LEU A N 1
ATOM 1008 C CA . LEU A 1 126 ? -10.413 -2.506 1.250 1.00 90.56 126 LEU A CA 1
ATOM 1009 C C . LEU A 1 126 ? -10.109 -2.535 2.760 1.00 90.56 126 LEU A C 1
ATOM 1011 O O . LEU A 1 126 ? -10.555 -1.687 3.521 1.00 90.56 12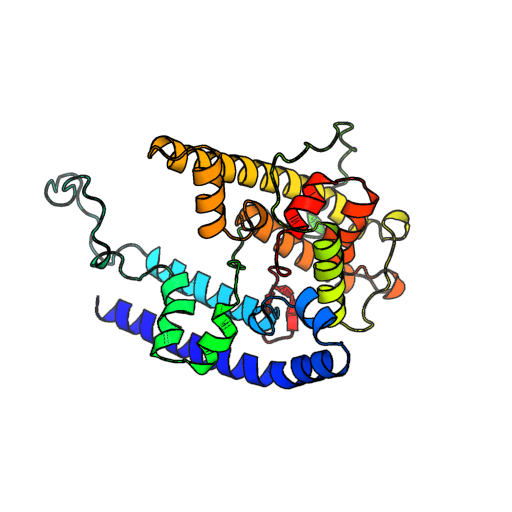6 LEU A O 1
ATOM 1015 N N . LEU A 1 127 ? -9.361 -3.552 3.193 1.00 85.25 127 LEU A N 1
ATOM 1016 C CA . LEU A 1 127 ? -9.064 -3.836 4.607 1.00 85.25 127 LEU A CA 1
ATOM 1017 C C . LEU A 1 127 ? -8.061 -2.865 5.261 1.00 85.25 127 LEU A C 1
ATOM 1019 O O . LEU A 1 127 ? -7.818 -2.961 6.461 1.00 85.25 127 LEU A O 1
ATOM 1023 N N . MET A 1 128 ? -7.422 -1.990 4.482 1.00 91.81 128 MET A N 1
ATOM 1024 C CA . MET A 1 128 ? -6.374 -1.077 4.947 1.00 91.81 128 MET A CA 1
ATOM 1025 C C . MET A 1 128 ? -6.441 0.245 4.174 1.00 91.81 128 MET A C 1
ATOM 1027 O O . MET A 1 128 ? -6.443 0.246 2.944 1.00 91.81 128 MET A O 1
ATOM 1031 N N . SER A 1 129 ? -6.437 1.394 4.848 1.00 92.56 129 SER A N 1
ATOM 1032 C CA . SER A 1 129 ? -6.305 2.663 4.120 1.00 92.56 129 SER A CA 1
ATOM 1033 C C . SER A 1 129 ? -4.951 2.698 3.397 1.00 92.56 129 SER A C 1
ATOM 1035 O O . SER A 1 129 ? -3.930 2.485 4.042 1.00 92.56 129 SER A O 1
ATOM 1037 N N . PRO A 1 130 ? -4.887 2.943 2.076 1.00 95.75 130 PRO A N 1
ATOM 1038 C CA . PRO A 1 130 ? -3.621 3.068 1.354 1.00 95.75 130 PRO A CA 1
ATOM 1039 C C . PRO A 1 130 ? -2.969 4.451 1.537 1.00 95.75 130 PRO A C 1
ATOM 1041 O O . PRO A 1 130 ? -2.105 4.822 0.751 1.00 95.75 130 PRO A O 1
ATOM 1044 N N . VAL A 1 131 ? -3.406 5.264 2.499 1.00 96.12 131 VAL A N 1
ATOM 1045 C CA . VAL A 1 131 ? -2.903 6.629 2.698 1.00 96.12 131 VAL A CA 1
ATOM 1046 C C . VAL A 1 131 ? -1.675 6.590 3.604 1.00 96.12 131 VAL A C 1
ATOM 1048 O O . VAL A 1 131 ? -1.756 6.121 4.735 1.00 96.12 131 VAL A O 1
ATOM 1051 N N . GLY A 1 132 ? -0.541 7.071 3.094 1.00 95.69 132 GLY A N 1
ATOM 1052 C CA . GLY A 1 132 ? 0.720 7.145 3.826 1.00 95.69 132 GLY A CA 1
ATOM 1053 C C . GLY A 1 132 ? 1.203 8.575 4.019 1.00 95.69 132 GLY A C 1
ATOM 1054 O O . GLY A 1 132 ? 0.765 9.490 3.321 1.00 95.69 132 GLY A O 1
ATOM 1055 N N . VAL A 1 133 ? 2.142 8.743 4.945 1.00 94.94 133 VAL A N 1
ATOM 1056 C CA . VAL A 1 133 ? 2.910 9.976 5.148 1.00 94.94 133 VAL A CA 1
ATOM 1057 C C . VAL A 1 133 ? 4.334 9.687 4.697 1.00 94.94 133 VAL A C 1
ATOM 1059 O O . VAL A 1 133 ? 5.028 8.886 5.317 1.00 94.94 133 VAL A O 1
ATOM 1062 N N . ALA A 1 134 ? 4.730 10.257 3.559 1.00 92.00 134 ALA A N 1
ATOM 1063 C CA . ALA A 1 134 ? 6.058 10.027 3.001 1.00 92.00 134 ALA A CA 1
ATOM 1064 C C . ALA A 1 134 ? 7.152 10.572 3.941 1.00 92.00 134 ALA A C 1
ATOM 1066 O O . ALA A 1 134 ? 6.906 11.579 4.608 1.00 92.00 134 ALA A O 1
ATOM 1067 N N . PRO A 1 135 ? 8.353 9.964 3.944 1.00 93.31 135 PRO A N 1
ATOM 1068 C CA . PRO A 1 135 ? 9.520 10.558 4.589 1.00 93.31 135 PRO A CA 1
ATOM 1069 C C . PRO A 1 135 ? 9.767 11.985 4.091 1.00 93.31 135 PRO A C 1
ATOM 1071 O O . PRO A 1 135 ? 9.534 12.273 2.910 1.00 93.31 135 PRO A O 1
ATOM 1074 N N . ASP A 1 136 ? 10.248 12.853 4.980 1.00 91.50 136 ASP A N 1
ATOM 1075 C CA . ASP A 1 136 ? 10.633 14.230 4.670 1.00 91.50 136 ASP A CA 1
ATOM 1076 C C . ASP A 1 136 ? 12.121 14.448 5.017 1.00 91.50 136 ASP A C 1
ATOM 1078 O O . ASP A 1 136 ? 12.478 14.391 6.195 1.00 91.50 136 ASP A O 1
ATOM 1082 N N . PRO A 1 137 ? 13.004 14.673 4.025 1.00 91.69 137 PRO A N 1
ATOM 1083 C CA . PRO A 1 137 ? 12.701 14.808 2.602 1.00 91.69 137 PRO A CA 1
ATOM 1084 C C . PRO A 1 137 ? 12.330 13.477 1.937 1.00 91.69 137 PRO A C 1
ATOM 1086 O O . PRO A 1 137 ? 12.843 12.412 2.278 1.00 91.69 137 PRO A O 1
ATOM 1089 N N . ARG A 1 138 ? 11.481 13.545 0.902 1.00 92.88 138 ARG A N 1
ATOM 1090 C CA . ARG A 1 138 ? 11.165 12.368 0.079 1.00 92.88 138 ARG A CA 1
ATOM 1091 C C . ARG A 1 138 ? 12.452 11.849 -0.580 1.00 92.88 138 ARG A C 1
ATOM 1093 O O . ARG A 1 138 ? 13.162 12.646 -1.201 1.00 92.88 138 ARG A O 1
ATOM 1100 N N . PRO A 1 139 ? 12.738 10.536 -0.526 1.00 94.62 139 PRO A N 1
ATOM 1101 C CA . PRO A 1 139 ? 13.953 9.989 -1.108 1.00 94.62 139 PRO A CA 1
ATOM 1102 C C . PRO A 1 139 ? 13.940 10.128 -2.637 1.00 94.62 139 PRO A C 1
ATOM 1104 O O . PRO A 1 139 ? 12.932 9.874 -3.298 1.00 94.62 139 PRO A O 1
ATOM 1107 N N . THR A 1 140 ? 15.082 10.527 -3.191 1.00 94.38 140 THR A N 1
ATOM 1108 C CA . THR A 1 140 ? 15.353 10.669 -4.631 1.00 94.38 140 THR A CA 1
ATOM 1109 C C . THR A 1 140 ? 16.704 10.042 -4.944 1.00 94.38 140 THR A C 1
ATOM 1111 O O . THR A 1 140 ? 17.516 9.860 -4.037 1.00 94.38 140 THR A O 1
ATOM 1114 N N . MET A 1 141 ? 17.026 9.788 -6.217 1.00 93.56 141 MET A N 1
ATOM 1115 C CA . MET A 1 141 ? 18.369 9.289 -6.562 1.00 93.56 141 MET A CA 1
ATOM 1116 C C . MET A 1 141 ? 19.501 10.213 -6.076 1.00 93.56 141 MET A C 1
ATOM 1118 O O . MET A 1 141 ? 20.601 9.745 -5.806 1.00 93.56 141 MET A O 1
ATOM 1122 N N . ARG A 1 142 ? 19.237 11.522 -5.948 1.00 90.88 142 ARG A N 1
ATOM 1123 C CA . ARG A 1 142 ? 20.221 12.523 -5.503 1.00 90.88 142 ARG A CA 1
ATOM 1124 C C . ARG A 1 142 ? 20.409 12.571 -3.990 1.00 90.88 142 ARG A C 1
ATOM 1126 O O . ARG A 1 142 ? 21.426 13.087 -3.547 1.00 90.88 142 ARG A O 1
ATOM 1133 N N . SER A 1 143 ? 19.435 12.087 -3.223 1.00 89.06 143 SER A N 1
ATOM 1134 C CA . SER A 1 143 ? 19.512 12.036 -1.760 1.00 89.06 143 SER A CA 1
ATOM 1135 C C . SER A 1 143 ? 20.069 10.706 -1.251 1.00 89.06 143 SER A C 1
ATOM 1137 O O . SER A 1 143 ? 20.114 10.493 -0.044 1.00 89.06 143 SER A O 1
ATOM 1139 N N . LEU A 1 144 ? 20.425 9.777 -2.146 1.00 91.00 144 LEU A N 1
ATOM 1140 C CA . LEU A 1 144 ? 21.024 8.507 -1.761 1.00 91.00 144 LEU A CA 1
ATOM 1141 C C . LEU A 1 144 ? 22.481 8.724 -1.371 1.00 91.00 144 LEU A C 1
ATOM 1143 O O . LEU A 1 144 ? 23.314 9.095 -2.196 1.00 91.00 144 LEU A O 1
ATOM 1147 N N . GLU A 1 145 ? 22.780 8.443 -0.111 1.00 84.50 145 GLU A N 1
ATOM 1148 C CA . GLU A 1 145 ? 24.120 8.549 0.447 1.00 84.50 145 GLU A CA 1
ATOM 1149 C C . GLU A 1 145 ? 24.679 7.165 0.775 1.00 84.50 145 GLU A C 1
ATOM 1151 O O . GLU A 1 145 ? 23.956 6.256 1.202 1.00 84.50 145 GLU A O 1
ATOM 1156 N N . VAL A 1 146 ? 25.994 7.017 0.598 1.00 78.38 146 VAL A N 1
ATOM 1157 C CA . VAL A 1 146 ? 26.733 5.876 1.138 1.00 78.38 146 VAL A CA 1
ATOM 1158 C C . VAL A 1 146 ? 26.778 6.056 2.646 1.00 78.38 146 VAL A C 1
ATOM 1160 O O . VAL A 1 146 ? 27.488 6.919 3.155 1.00 78.38 146 VAL A O 1
ATOM 1163 N N . VAL A 1 147 ? 26.020 5.240 3.363 1.00 65.25 147 VAL A N 1
ATOM 1164 C CA . VAL A 1 147 ? 26.071 5.220 4.823 1.00 65.25 147 VAL A CA 1
ATOM 1165 C C . VAL A 1 147 ? 26.997 4.090 5.239 1.00 65.25 147 VAL A C 1
ATOM 1167 O O . VAL A 1 147 ? 26.822 2.947 4.806 1.00 65.25 147 VAL A O 1
ATOM 1170 N N . GLU A 1 148 ? 28.004 4.404 6.058 1.00 60.97 148 GLU A N 1
ATOM 1171 C CA . GLU A 1 148 ? 28.814 3.372 6.703 1.00 60.97 148 GLU A CA 1
ATOM 1172 C C . GLU A 1 148 ? 27.873 2.415 7.435 1.00 60.97 148 GLU A C 1
ATOM 1174 O O . GLU A 1 148 ? 27.012 2.851 8.198 1.00 60.97 148 GLU A O 1
ATOM 1179 N N . ARG A 1 149 ? 27.992 1.108 7.161 1.00 56.50 149 ARG A N 1
ATOM 1180 C CA . ARG A 1 149 ? 27.139 0.091 7.786 1.00 56.50 149 ARG A CA 1
ATOM 1181 C C . ARG A 1 149 ? 27.188 0.271 9.300 1.00 56.50 149 ARG A C 1
ATOM 1183 O O . ARG A 1 149 ? 28.214 -0.041 9.900 1.00 56.50 149 ARG A O 1
ATOM 1190 N N . ASP A 1 150 ? 26.084 0.712 9.902 1.00 56.97 150 ASP A N 1
ATOM 1191 C CA . ASP A 1 150 ? 25.940 0.661 11.352 1.00 56.97 150 ASP A CA 1
ATOM 1192 C C . ASP A 1 150 ? 26.014 -0.824 11.750 1.00 56.97 150 ASP A C 1
ATOM 1194 O O . ASP A 1 150 ? 25.181 -1.622 11.305 1.00 56.97 150 ASP A O 1
ATOM 1198 N N . PRO A 1 151 ? 27.029 -1.252 12.522 1.00 54.62 151 PRO A N 1
ATOM 1199 C CA . PRO A 1 151 ? 27.158 -2.644 12.935 1.00 54.62 151 PRO A CA 1
ATOM 1200 C C . PRO A 1 151 ? 26.057 -3.065 13.920 1.00 54.62 151 PRO A C 1
ATOM 1202 O O . PRO A 1 151 ? 25.996 -4.239 14.301 1.00 54.62 151 PRO A O 1
ATOM 1205 N N . ARG A 1 152 ? 25.197 -2.138 14.369 1.00 58.47 152 ARG A N 1
ATOM 1206 C CA . ARG A 1 152 ? 24.045 -2.464 15.206 1.00 58.47 152 ARG A CA 1
ATOM 1207 C C . ARG A 1 152 ? 23.083 -3.373 14.451 1.00 58.47 152 ARG A C 1
ATOM 1209 O O . ARG A 1 152 ? 22.688 -3.147 13.312 1.00 58.47 152 ARG A O 1
ATOM 1216 N N . ARG A 1 153 ? 22.690 -4.444 15.134 1.00 61.50 153 ARG A N 1
ATOM 1217 C CA . ARG A 1 153 ? 21.658 -5.358 14.660 1.00 61.50 153 ARG A CA 1
ATOM 1218 C C . ARG A 1 153 ? 20.340 -4.586 14.605 1.00 61.50 153 ARG A C 1
ATOM 1220 O O . ARG A 1 153 ? 19.947 -4.037 15.631 1.00 61.50 153 ARG A O 1
ATOM 1227 N N . ALA A 1 154 ? 19.691 -4.592 13.440 1.00 66.81 154 ALA A N 1
ATOM 1228 C CA . ALA A 1 154 ? 18.358 -4.029 13.239 1.00 66.81 154 ALA A CA 1
ATOM 1229 C C . ALA A 1 154 ? 17.444 -4.364 14.423 1.00 66.81 154 ALA A C 1
ATOM 1231 O O . ALA A 1 154 ? 17.396 -5.525 14.863 1.00 66.81 154 ALA A O 1
ATOM 1232 N N . HIS A 1 155 ? 16.747 -3.357 14.943 1.00 74.31 155 HIS A N 1
ATOM 1233 C CA . HIS A 1 155 ? 15.869 -3.540 16.082 1.00 74.31 155 HIS A CA 1
ATOM 1234 C C . HIS A 1 155 ? 14.785 -4.572 15.754 1.00 74.31 155 HIS A C 1
ATOM 1236 O O . HIS A 1 155 ? 14.102 -4.508 14.723 1.00 74.31 155 HIS A O 1
ATOM 1242 N N . ALA A 1 156 ? 14.630 -5.555 16.640 1.00 77.00 156 ALA A N 1
ATOM 1243 C CA . ALA A 1 156 ? 13.578 -6.542 16.506 1.00 77.00 156 ALA A CA 1
ATOM 1244 C C . ALA A 1 156 ? 12.235 -5.877 16.816 1.00 77.00 156 ALA A C 1
ATOM 1246 O O . ALA A 1 156 ? 11.896 -5.687 17.974 1.00 77.00 156 ALA A O 1
ATOM 1247 N N . PHE A 1 157 ? 11.485 -5.548 15.768 1.00 77.56 157 PHE A N 1
ATOM 1248 C CA . PHE A 1 157 ? 10.135 -5.007 15.887 1.00 77.56 157 PHE A CA 1
ATOM 1249 C C . PHE A 1 157 ? 9.205 -5.934 16.695 1.00 77.56 157 PHE A C 1
ATOM 1251 O O . PHE A 1 157 ? 8.983 -7.091 16.311 1.00 77.56 157 PHE A O 1
ATOM 1258 N N . GLY A 1 158 ? 8.689 -5.433 17.820 1.00 77.19 158 GLY A N 1
ATOM 1259 C CA . GLY A 1 158 ? 7.879 -6.185 18.773 1.00 77.19 158 GLY A CA 1
ATOM 1260 C C . GLY A 1 158 ? 6.390 -6.160 18.438 1.00 77.19 158 GLY A C 1
ATOM 1261 O O . GLY A 1 158 ? 5.643 -5.327 18.943 1.00 77.19 158 GLY A O 1
ATOM 1262 N N . PHE A 1 159 ? 5.913 -7.117 17.636 1.00 78.62 159 PHE A N 1
ATOM 1263 C CA . PHE A 1 159 ? 4.472 -7.287 17.424 1.00 78.62 159 PHE A CA 1
ATOM 1264 C C . PHE A 1 159 ? 4.048 -8.755 17.312 1.00 78.62 159 PHE A C 1
ATOM 1266 O O . PHE A 1 159 ? 4.769 -9.606 16.790 1.00 78.62 159 PHE A O 1
ATOM 1273 N N . GLU A 1 160 ? 2.839 -9.049 17.789 1.00 78.19 160 GLU A N 1
ATOM 1274 C CA . GLU A 1 160 ? 2.217 -10.367 17.672 1.00 78.19 160 GLU A CA 1
ATOM 1275 C C . GLU A 1 160 ? 1.300 -10.392 16.441 1.00 78.19 160 GLU A C 1
ATOM 1277 O O . GLU A 1 160 ? 0.152 -9.946 16.501 1.00 78.19 160 GLU A O 1
ATOM 1282 N N . GLY A 1 161 ? 1.815 -10.866 15.303 1.00 76.88 161 GLY A N 1
ATOM 1283 C CA . GLY A 1 161 ? 1.055 -10.956 14.052 1.00 76.88 161 GLY A CA 1
ATOM 1284 C C . GLY A 1 161 ? -0.030 -12.041 14.063 1.00 76.88 161 GLY A C 1
ATOM 1285 O O . GLY A 1 161 ? 0.140 -13.101 14.660 1.00 76.88 161 GLY A O 1
ATOM 1286 N N . ARG A 1 162 ? -1.139 -11.804 13.345 1.00 82.50 162 ARG A N 1
ATOM 1287 C CA . ARG A 1 162 ? -2.273 -12.750 13.195 1.00 82.50 162 ARG A CA 1
ATOM 1288 C C . ARG A 1 162 ? -2.335 -13.450 11.836 1.00 82.50 162 ARG A C 1
ATOM 1290 O O . ARG A 1 162 ? -3.377 -13.968 11.434 1.00 82.50 162 ARG A O 1
ATOM 1297 N N . HIS A 1 163 ? -1.233 -13.462 11.095 1.00 88.25 163 HIS A N 1
ATOM 1298 C CA . HIS A 1 163 ? -1.175 -13.992 9.734 1.00 88.25 163 HIS A CA 1
ATOM 1299 C C . HIS A 1 163 ? -0.042 -15.000 9.549 1.00 88.25 163 HIS A C 1
ATOM 1301 O O . HIS A 1 163 ? 0.932 -15.050 10.295 1.00 88.25 163 HIS A O 1
ATOM 1307 N N . GLY A 1 164 ? -0.154 -15.810 8.495 1.00 91.31 164 GLY A N 1
ATOM 1308 C CA . GLY A 1 164 ? 0.955 -16.650 8.052 1.00 91.31 164 GLY A CA 1
ATOM 1309 C C . GLY A 1 164 ? 1.967 -15.824 7.264 1.00 91.31 164 GLY A C 1
ATOM 1310 O O . GLY A 1 164 ? 1.670 -15.448 6.131 1.00 91.31 164 GLY A O 1
ATOM 1311 N N . VAL A 1 165 ? 3.155 -15.599 7.831 1.00 93.06 165 VAL A N 1
ATOM 1312 C CA . VAL A 1 165 ? 4.239 -14.793 7.232 1.00 93.06 165 VAL A CA 1
ATOM 1313 C C . VAL A 1 165 ? 4.559 -15.250 5.808 1.00 93.06 165 VAL A C 1
ATOM 1315 O O . VAL A 1 165 ? 4.453 -14.456 4.880 1.00 93.06 165 VAL A O 1
ATOM 1318 N N . GLN A 1 166 ? 4.825 -16.547 5.598 1.00 94.12 166 GLN A N 1
ATOM 1319 C CA . GLN A 1 166 ? 5.142 -17.075 4.263 1.00 94.12 166 GLN A CA 1
ATOM 1320 C C . GLN A 1 166 ? 4.012 -16.837 3.252 1.00 94.12 166 GLN A C 1
ATOM 1322 O O . GLN A 1 166 ? 4.262 -16.440 2.122 1.00 94.12 166 GLN A O 1
ATOM 1327 N N . ARG A 1 167 ? 2.747 -16.996 3.667 1.00 93.62 167 ARG A N 1
ATOM 1328 C CA . ARG A 1 167 ? 1.599 -16.699 2.796 1.00 93.62 167 ARG A CA 1
ATOM 1329 C C . ARG A 1 167 ? 1.530 -15.218 2.432 1.00 93.62 167 ARG A C 1
ATOM 1331 O O . ARG A 1 167 ? 1.083 -14.892 1.338 1.00 93.62 167 ARG A O 1
ATOM 1338 N N . GLY A 1 168 ? 1.919 -14.332 3.347 1.00 95.00 168 GLY A N 1
ATOM 1339 C CA . GLY A 1 168 ? 2.001 -12.903 3.076 1.00 95.00 168 GLY A CA 1
ATOM 1340 C C . GLY A 1 168 ? 3.161 -12.546 2.143 1.00 95.00 168 GLY A C 1
ATOM 1341 O O . GLY A 1 168 ? 2.960 -11.722 1.257 1.00 95.00 168 GLY A O 1
ATOM 1342 N N . VAL A 1 169 ? 4.314 -13.221 2.258 1.00 95.31 169 VAL A N 1
ATOM 1343 C CA . VAL A 1 169 ? 5.423 -13.110 1.289 1.00 95.31 169 VAL A CA 1
ATOM 1344 C C . VAL A 1 169 ? 4.952 -13.523 -0.104 1.00 95.31 169 VAL A C 1
ATOM 1346 O O . VAL A 1 169 ? 5.000 -12.719 -1.032 1.00 95.31 169 VAL A O 1
ATOM 1349 N N . ASP A 1 170 ? 4.408 -14.737 -0.234 1.00 93.81 170 ASP A N 1
ATOM 1350 C CA . ASP A 1 170 ? 3.920 -15.274 -1.509 1.00 93.81 170 ASP A CA 1
ATOM 1351 C C . ASP A 1 170 ? 2.847 -14.364 -2.133 1.00 93.81 170 ASP A C 1
ATOM 1353 O O . ASP A 1 170 ? 2.793 -14.183 -3.352 1.00 93.81 170 ASP A O 1
ATOM 1357 N N . ARG A 1 171 ? 1.981 -13.785 -1.288 1.00 95.81 171 ARG A N 1
ATOM 1358 C CA . ARG A 1 171 ? 0.956 -12.820 -1.695 1.00 95.81 171 ARG A CA 1
ATOM 1359 C C . ARG A 1 171 ? 1.580 -11.554 -2.262 1.00 95.81 171 ARG A C 1
ATOM 1361 O O . ARG A 1 171 ? 1.241 -11.186 -3.381 1.00 95.81 171 ARG A O 1
ATOM 1368 N N . LEU A 1 172 ? 2.425 -10.872 -1.492 1.00 96.12 172 LEU A N 1
ATOM 1369 C CA . LEU A 1 172 ? 2.928 -9.548 -1.852 1.00 96.12 172 LEU A CA 1
ATOM 1370 C C . LEU A 1 172 ? 3.898 -9.625 -3.037 1.00 96.12 172 LEU A C 1
ATOM 1372 O O . LEU A 1 172 ? 3.731 -8.877 -4.000 1.00 96.12 172 LEU A O 1
ATOM 1376 N N . LEU A 1 173 ? 4.834 -10.578 -3.041 1.00 94.12 173 LEU A N 1
ATOM 1377 C CA . LEU A 1 173 ? 5.720 -10.785 -4.192 1.00 94.12 173 LEU A CA 1
ATOM 1378 C C . LEU A 1 173 ? 4.922 -11.199 -5.442 1.00 94.12 173 LEU A C 1
ATOM 1380 O O . LEU A 1 173 ? 5.115 -10.651 -6.525 1.00 94.12 173 LEU A O 1
ATOM 1384 N N . GLY A 1 174 ? 3.954 -12.111 -5.291 1.00 92.81 174 GLY A N 1
ATOM 1385 C CA . GLY A 1 174 ? 3.112 -12.561 -6.401 1.00 92.81 174 GLY A CA 1
ATOM 1386 C C . GLY A 1 174 ? 2.204 -11.468 -6.976 1.00 92.81 174 GLY A C 1
ATOM 1387 O O . GLY A 1 174 ? 2.026 -11.398 -8.190 1.00 92.81 174 GLY A O 1
ATOM 1388 N N . ALA A 1 175 ? 1.642 -10.602 -6.129 1.00 92.88 175 ALA A N 1
ATOM 1389 C CA . ALA A 1 175 ? 0.793 -9.495 -6.566 1.00 92.88 175 ALA A CA 1
ATOM 1390 C C . ALA A 1 175 ? 1.579 -8.445 -7.369 1.00 92.88 175 ALA A C 1
ATOM 1392 O O . ALA A 1 175 ? 1.062 -7.921 -8.355 1.00 92.88 175 ALA A O 1
ATOM 1393 N N . GLY A 1 176 ? 2.833 -8.168 -6.990 1.00 90.31 176 GLY A N 1
ATOM 1394 C CA . GLY A 1 176 ? 3.721 -7.287 -7.757 1.00 90.31 176 GLY A CA 1
ATOM 1395 C C . GLY A 1 176 ? 3.982 -7.803 -9.178 1.00 90.31 176 GLY A C 1
ATOM 1396 O O . GLY A 1 176 ? 3.900 -7.039 -10.146 1.00 90.31 176 GLY A O 1
ATOM 1397 N N . PHE A 1 177 ? 4.168 -9.118 -9.315 1.00 88.56 177 PHE A N 1
ATOM 1398 C CA . PHE A 1 177 ? 4.330 -9.778 -10.610 1.00 88.56 177 PHE A CA 1
ATOM 1399 C C . PHE A 1 177 ? 3.061 -9.710 -11.475 1.00 88.56 177 PHE A C 1
ATOM 1401 O O . PHE A 1 177 ? 3.135 -9.420 -12.669 1.00 88.56 177 PHE A O 1
ATOM 1408 N N . ASP A 1 178 ? 1.879 -9.918 -10.885 1.00 91.62 178 ASP A N 1
ATOM 1409 C CA . ASP A 1 178 ? 0.589 -9.872 -11.597 1.00 91.62 178 ASP A CA 1
ATOM 1410 C C . ASP A 1 178 ? 0.289 -8.493 -12.224 1.00 91.62 178 ASP A C 1
ATOM 1412 O O . ASP A 1 178 ? -0.470 -8.388 -13.196 1.00 91.62 178 ASP A O 1
ATOM 1416 N N . LEU A 1 179 ? 0.877 -7.428 -11.673 1.00 88.25 179 LEU A N 1
ATOM 1417 C CA . LEU A 1 179 ? 0.767 -6.066 -12.199 1.00 88.25 179 LEU A CA 1
ATOM 1418 C C . LEU A 1 179 ? 1.644 -5.843 -13.435 1.00 88.25 179 LEU A C 1
ATOM 1420 O O . LEU A 1 179 ? 1.352 -4.958 -14.240 1.00 88.25 179 LEU A O 1
ATOM 1424 N N . ARG A 1 180 ? 2.718 -6.624 -13.586 1.00 81.88 180 ARG A N 1
ATOM 1425 C CA . ARG A 1 180 ? 3.736 -6.457 -14.632 1.00 81.88 180 ARG A CA 1
ATOM 1426 C C . ARG A 1 180 ? 4.285 -7.821 -15.066 1.00 81.88 180 ARG A C 1
ATOM 1428 O O . ARG A 1 180 ? 5.450 -8.125 -14.791 1.00 81.88 180 ARG A O 1
ATOM 1435 N N . PRO A 1 181 ? 3.489 -8.650 -15.761 1.00 61.16 181 PRO A N 1
ATOM 1436 C CA . PRO A 1 181 ? 4.006 -9.907 -16.270 1.00 61.16 181 PRO A CA 1
ATOM 1437 C C . PRO A 1 181 ? 5.181 -9.600 -17.210 1.00 61.16 181 PRO A C 1
ATOM 1439 O O . PRO A 1 181 ? 4.998 -8.933 -18.230 1.00 61.16 181 PRO A O 1
ATOM 1442 N N . SER A 1 182 ? 6.369 -10.126 -16.893 1.00 58.97 182 SER A N 1
ATOM 1443 C CA . SER A 1 182 ? 7.596 -10.100 -17.722 1.00 58.97 182 SER A CA 1
ATOM 1444 C C . SER A 1 182 ? 8.468 -8.826 -17.712 1.00 58.97 182 SER A C 1
ATOM 1446 O O . SER A 1 182 ? 9.373 -8.738 -18.536 1.00 58.97 182 SER A O 1
ATOM 1448 N N . ALA A 1 183 ? 8.253 -7.851 -16.819 1.00 62.81 183 ALA A N 1
ATOM 1449 C CA . ALA A 1 183 ? 9.036 -6.601 -16.850 1.00 62.81 183 ALA A CA 1
ATOM 1450 C C . ALA A 1 183 ? 10.401 -6.665 -16.136 1.00 62.81 183 ALA A C 1
ATOM 1452 O O . ALA A 1 183 ? 11.280 -5.866 -16.452 1.00 62.81 183 ALA A O 1
ATOM 1453 N N . TYR A 1 184 ? 10.575 -7.582 -15.180 1.00 75.81 184 TYR A N 1
ATOM 1454 C CA . TYR A 1 184 ? 11.741 -7.610 -14.295 1.00 75.81 184 TYR A CA 1
ATOM 1455 C C . TYR A 1 184 ? 12.223 -9.036 -14.040 1.00 75.81 184 TYR A C 1
ATOM 1457 O O . TYR A 1 184 ? 11.418 -9.959 -13.894 1.00 75.81 184 TYR A O 1
ATOM 1465 N N . THR A 1 185 ? 13.541 -9.194 -13.951 1.00 72.06 185 THR A N 1
ATOM 1466 C CA . THR A 1 185 ? 14.181 -10.418 -13.463 1.00 72.06 185 THR A CA 1
ATOM 1467 C C . THR A 1 185 ? 14.291 -10.336 -11.940 1.00 72.06 185 THR A C 1
ATOM 1469 O O . THR A 1 185 ? 14.517 -9.258 -11.390 1.00 72.06 185 THR A O 1
ATOM 1472 N N . ASN A 1 186 ? 14.153 -11.464 -11.240 1.00 81.50 186 ASN A N 1
ATOM 1473 C CA . ASN A 1 186 ? 14.462 -11.526 -9.811 1.00 81.50 186 ASN A CA 1
ATOM 1474 C C . ASN A 1 186 ? 15.980 -11.410 -9.625 1.00 81.50 186 ASN A C 1
ATOM 1476 O O . ASN A 1 186 ? 16.690 -12.412 -9.673 1.00 81.50 186 ASN A O 1
ATOM 1480 N N . LEU A 1 187 ? 16.466 -10.181 -9.462 1.00 89.88 187 LEU A N 1
ATOM 1481 C CA . LEU A 1 187 ? 17.867 -9.899 -9.170 1.00 89.88 187 LEU A CA 1
ATOM 1482 C C . LEU A 1 187 ? 18.141 -10.050 -7.674 1.00 89.88 187 LEU A C 1
ATOM 1484 O O . LEU A 1 187 ? 17.368 -9.580 -6.830 1.00 89.88 187 LEU A O 1
ATOM 1488 N N . SER A 1 188 ? 19.261 -10.695 -7.353 1.00 92.00 188 SER A N 1
ATOM 1489 C CA . SER A 1 188 ? 19.790 -10.702 -5.993 1.00 92.00 188 SER A CA 1
ATOM 1490 C C . SER A 1 188 ? 20.283 -9.302 -5.613 1.00 92.00 188 SER A C 1
ATOM 1492 O O . SER A 1 188 ? 20.502 -8.447 -6.475 1.00 92.00 188 SER A O 1
ATOM 1494 N N . LEU A 1 189 ? 20.463 -9.056 -4.315 1.00 92.06 189 LEU A N 1
ATOM 1495 C CA . LEU A 1 189 ? 21.026 -7.791 -3.848 1.00 92.06 189 LEU A CA 1
ATOM 1496 C C . LEU A 1 189 ? 22.461 -7.575 -4.364 1.00 92.06 189 LEU A C 1
ATOM 1498 O O . LEU A 1 189 ? 22.843 -6.446 -4.675 1.00 92.06 189 LEU A O 1
ATOM 1502 N N . ASP A 1 190 ? 23.238 -8.653 -4.476 1.00 91.94 190 ASP A N 1
ATOM 1503 C CA . ASP A 1 190 ? 24.635 -8.607 -4.914 1.00 91.94 190 ASP A CA 1
ATOM 1504 C C . ASP A 1 190 ? 24.748 -8.274 -6.410 1.00 91.94 190 ASP A C 1
ATOM 1506 O O . ASP A 1 190 ? 25.632 -7.513 -6.805 1.00 91.94 190 ASP A O 1
ATOM 1510 N N . ASP A 1 191 ? 23.801 -8.756 -7.221 1.00 93.19 191 ASP A N 1
ATOM 1511 C CA . ASP A 1 191 ? 23.756 -8.521 -8.672 1.00 93.19 191 ASP A CA 1
ATOM 1512 C C . ASP A 1 191 ? 23.101 -7.182 -9.059 1.00 93.19 191 ASP A C 1
ATOM 1514 O O . ASP A 1 191 ? 23.168 -6.759 -10.216 1.00 93.19 191 ASP A O 1
ATOM 1518 N N . ALA A 1 192 ? 22.443 -6.505 -8.115 1.00 94.12 192 ALA A N 1
ATOM 1519 C CA . ALA A 1 192 ? 21.776 -5.236 -8.373 1.00 94.12 192 ALA A CA 1
ATOM 1520 C C . ALA A 1 192 ? 22.773 -4.107 -8.692 1.00 94.12 192 ALA A C 1
ATOM 1522 O O . ALA A 1 192 ? 23.956 -4.159 -8.350 1.00 94.12 192 ALA A O 1
ATOM 1523 N N . SER A 1 193 ? 22.300 -3.026 -9.318 1.00 94.69 193 SER A N 1
ATOM 1524 C CA . SER A 1 193 ? 23.134 -1.831 -9.487 1.00 94.69 193 SER A CA 1
ATOM 1525 C C . SER A 1 193 ? 23.460 -1.180 -8.134 1.00 94.69 193 SER A C 1
ATOM 1527 O O . SER A 1 193 ? 22.730 -1.332 -7.152 1.00 94.69 193 SER A O 1
ATOM 1529 N N . GLU A 1 194 ? 24.550 -0.413 -8.076 1.00 94.56 194 GLU A N 1
ATOM 1530 C CA . GLU A 1 194 ? 24.954 0.291 -6.851 1.00 94.56 194 GLU A CA 1
ATOM 1531 C C . GLU A 1 194 ? 23.857 1.222 -6.326 1.00 94.56 194 GLU A C 1
ATOM 1533 O O . GLU A 1 194 ? 23.564 1.218 -5.133 1.00 94.56 194 GLU A O 1
ATOM 1538 N N . VAL A 1 195 ? 23.177 1.940 -7.223 1.00 95.69 195 VAL A N 1
ATOM 1539 C CA . VAL A 1 195 ? 22.082 2.851 -6.863 1.00 95.69 195 VAL A CA 1
ATOM 1540 C C . VAL A 1 195 ? 20.908 2.095 -6.228 1.00 95.69 195 VAL A C 1
ATOM 1542 O O . VAL A 1 195 ? 20.328 2.578 -5.258 1.00 95.69 195 VAL A O 1
ATOM 1545 N N . HIS A 1 196 ? 20.585 0.884 -6.697 1.00 96.69 196 HIS A N 1
ATOM 1546 C CA . HIS A 1 196 ? 19.559 0.055 -6.056 1.00 96.69 196 HIS A CA 1
ATOM 1547 C C . HIS A 1 196 ? 19.979 -0.432 -4.666 1.00 96.69 196 HIS A C 1
ATOM 1549 O O . HIS A 1 196 ? 19.150 -0.445 -3.755 1.00 96.69 196 HIS A O 1
ATOM 1555 N N . ARG A 1 197 ? 21.252 -0.806 -4.481 1.00 95.44 197 ARG A N 1
ATOM 1556 C CA . ARG A 1 197 ? 21.770 -1.187 -3.158 1.00 95.44 197 ARG A CA 1
ATOM 1557 C C . ARG A 1 197 ? 21.699 -0.018 -2.177 1.00 95.44 197 ARG A C 1
ATOM 1559 O O . ARG A 1 197 ? 21.193 -0.195 -1.073 1.00 95.44 197 ARG A O 1
ATOM 1566 N N . LEU A 1 198 ? 22.107 1.179 -2.605 1.00 95.56 198 LEU A N 1
ATOM 1567 C CA . LEU A 1 198 ? 21.993 2.402 -1.802 1.00 95.56 198 LEU A CA 1
ATOM 1568 C C . LEU A 1 198 ? 20.535 2.723 -1.458 1.00 95.56 198 LEU A C 1
ATOM 1570 O O . LEU A 1 198 ? 20.229 3.051 -0.312 1.00 95.56 198 LEU A O 1
ATOM 1574 N N . ALA A 1 199 ? 19.619 2.566 -2.417 1.00 96.94 199 ALA A N 1
ATOM 1575 C CA . ALA A 1 199 ? 18.191 2.731 -2.173 1.00 96.94 199 ALA A CA 1
ATOM 1576 C C . ALA A 1 199 ? 17.655 1.714 -1.157 1.00 96.94 199 ALA A C 1
ATOM 1578 O O . ALA A 1 199 ? 16.888 2.097 -0.279 1.00 96.94 199 ALA A O 1
ATOM 1579 N N . HIS A 1 200 ? 18.079 0.446 -1.218 1.00 96.19 200 HIS A N 1
ATOM 1580 C CA . HIS A 1 200 ? 17.704 -0.546 -0.210 1.00 96.19 200 HIS A CA 1
ATOM 1581 C C . HIS A 1 200 ? 18.273 -0.189 1.173 1.00 96.19 200 HIS A C 1
ATOM 1583 O O . HIS A 1 200 ? 17.558 -0.265 2.176 1.00 96.19 200 HIS A O 1
ATOM 1589 N N . ASP A 1 201 ? 19.541 0.202 1.264 1.00 93.81 201 ASP A N 1
ATOM 1590 C CA . ASP A 1 201 ? 20.140 0.574 2.546 1.00 93.81 201 ASP A CA 1
ATOM 1591 C C . ASP A 1 201 ? 19.441 1.787 3.168 1.00 93.81 201 ASP A C 1
ATOM 1593 O O . ASP A 1 201 ? 19.167 1.784 4.368 1.00 93.81 201 ASP A O 1
ATOM 1597 N N . SER A 1 202 ? 19.068 2.771 2.348 1.00 94.94 202 SER A N 1
ATOM 1598 C CA . SER A 1 202 ? 18.252 3.909 2.771 1.00 94.94 202 SER A CA 1
ATOM 1599 C C . SER A 1 202 ? 16.844 3.486 3.198 1.00 94.94 202 SER A C 1
ATOM 1601 O O . SER A 1 202 ? 16.389 3.868 4.273 1.00 94.94 202 SER A O 1
ATOM 1603 N N . TYR A 1 203 ? 16.195 2.606 2.429 1.00 96.50 203 TYR A N 1
ATOM 1604 C CA . TYR A 1 203 ? 14.885 2.043 2.758 1.00 96.50 203 TYR A CA 1
ATOM 1605 C C . TYR A 1 203 ? 14.865 1.374 4.132 1.00 96.50 203 TYR A C 1
ATOM 1607 O O . TYR A 1 203 ? 13.923 1.578 4.888 1.00 96.50 203 TYR A O 1
ATOM 1615 N N . LYS A 1 204 ? 15.900 0.600 4.480 1.00 94.88 204 LYS A N 1
ATOM 1616 C CA . LYS A 1 204 ? 15.958 -0.082 5.781 1.00 94.88 204 LYS A CA 1
ATOM 1617 C C . LYS A 1 204 ? 15.951 0.894 6.953 1.00 94.88 204 LYS A C 1
ATOM 1619 O O . LYS A 1 204 ? 15.292 0.600 7.939 1.00 94.88 204 LYS A O 1
ATOM 1624 N N . ARG A 1 205 ? 16.664 2.020 6.848 1.00 92.31 205 ARG A N 1
ATOM 1625 C CA . ARG A 1 205 ? 16.726 3.027 7.920 1.00 92.31 205 ARG A CA 1
ATOM 1626 C C . ARG A 1 205 ? 15.371 3.694 8.121 1.00 92.31 205 ARG A C 1
ATOM 1628 O O . ARG A 1 205 ? 14.820 3.649 9.211 1.00 92.31 205 ARG A O 1
ATOM 1635 N N . GLU A 1 206 ? 14.797 4.199 7.033 1.00 95.75 206 GLU A N 1
ATOM 1636 C CA . GLU A 1 206 ? 13.478 4.841 7.056 1.00 95.75 206 GLU A CA 1
ATOM 1637 C C . GLU A 1 206 ? 12.383 3.867 7.515 1.00 95.75 206 GLU A C 1
ATOM 1639 O O . GLU A 1 206 ? 11.477 4.228 8.264 1.00 95.75 206 GLU A O 1
ATOM 1644 N N . LEU A 1 207 ? 12.468 2.598 7.098 1.00 96.25 207 LEU A N 1
ATOM 1645 C CA . LEU A 1 207 ? 11.540 1.567 7.546 1.00 96.25 207 LEU A CA 1
ATOM 1646 C C . LEU A 1 207 ? 11.706 1.263 9.037 1.00 96.25 207 LEU A C 1
ATOM 1648 O O . LEU A 1 207 ? 10.698 1.055 9.704 1.00 96.25 207 LEU A O 1
ATOM 1652 N N . GLU A 1 208 ? 12.932 1.209 9.559 1.00 94.38 208 GLU A N 1
ATOM 1653 C CA . GLU A 1 208 ? 13.180 0.994 10.988 1.00 94.38 208 GLU A CA 1
ATOM 1654 C C . GLU A 1 208 ? 12.525 2.091 11.827 1.00 94.38 208 GLU A C 1
ATOM 1656 O O . GLU A 1 208 ? 11.760 1.784 12.740 1.00 94.38 208 GLU A O 1
ATOM 1661 N N . GLU A 1 209 ? 12.740 3.354 11.457 1.00 94.06 209 GLU A N 1
ATOM 1662 C CA . GLU A 1 209 ? 12.141 4.506 12.135 1.00 94.06 209 GLU A CA 1
ATOM 1663 C C . GLU A 1 209 ? 10.607 4.477 12.066 1.00 94.06 209 GLU A C 1
ATOM 1665 O O . GLU A 1 209 ? 9.929 4.609 13.092 1.00 94.06 209 GLU A O 1
ATOM 1670 N N . ALA A 1 210 ? 10.050 4.210 10.880 1.00 96.56 210 ALA A N 1
ATOM 1671 C CA . ALA A 1 210 ? 8.607 4.100 10.691 1.00 96.56 210 ALA A CA 1
ATOM 1672 C C . ALA A 1 210 ? 7.995 2.920 11.465 1.00 96.56 210 ALA A C 1
ATOM 1674 O O . ALA A 1 210 ? 6.885 3.030 11.992 1.00 96.56 210 ALA A O 1
ATOM 1675 N N . LEU A 1 211 ? 8.702 1.788 11.556 1.00 95.19 211 LEU A N 1
ATOM 1676 C CA . LEU A 1 211 ? 8.280 0.646 12.363 1.00 95.19 211 LEU A CA 1
ATOM 1677 C C . LEU A 1 211 ? 8.343 0.980 13.853 1.00 95.19 211 LEU A C 1
ATOM 1679 O O . LEU A 1 211 ? 7.396 0.664 14.563 1.00 95.19 211 LEU A O 1
ATOM 1683 N N . HIS A 1 212 ? 9.377 1.666 14.344 1.00 93.81 212 HIS A N 1
ATOM 1684 C CA . HIS A 1 212 ? 9.422 2.107 15.744 1.00 93.81 212 HIS A CA 1
ATOM 1685 C C . HIS A 1 212 ? 8.262 3.030 16.105 1.00 93.81 212 HIS A C 1
ATOM 1687 O O . HIS A 1 212 ? 7.706 2.926 17.199 1.00 93.81 212 HIS A O 1
ATOM 1693 N N . GLU A 1 213 ? 7.888 3.939 15.210 1.00 94.56 213 GLU A N 1
ATOM 1694 C CA . GLU A 1 213 ? 6.708 4.780 15.400 1.00 94.56 213 GLU A CA 1
ATOM 1695 C C . GLU A 1 213 ? 5.423 3.948 15.449 1.00 94.56 213 GLU A C 1
ATOM 1697 O O . GLU A 1 213 ? 4.639 4.078 16.392 1.00 94.56 213 GLU A O 1
ATOM 1702 N N . ALA A 1 214 ? 5.259 3.026 14.498 1.00 95.44 214 ALA A N 1
ATOM 1703 C CA . ALA A 1 214 ? 4.119 2.119 14.458 1.00 95.44 214 ALA A CA 1
ATOM 1704 C C . ALA A 1 214 ? 4.039 1.210 15.699 1.00 95.44 214 ALA A C 1
ATOM 1706 O O . ALA A 1 214 ? 2.940 0.893 16.153 1.00 95.44 214 ALA A O 1
ATOM 1707 N N . GLU A 1 215 ? 5.178 0.810 16.277 1.00 93.81 215 GLU A N 1
ATOM 1708 C CA . GLU A 1 215 ? 5.239 0.027 17.518 1.00 93.81 215 GLU A CA 1
ATOM 1709 C C . GLU A 1 215 ? 4.663 0.808 18.697 1.00 93.81 215 GLU A C 1
ATOM 1711 O O . GLU A 1 215 ? 3.822 0.294 19.438 1.00 93.81 215 GLU A O 1
ATOM 1716 N N . ARG A 1 216 ? 5.091 2.069 18.850 1.00 93.62 216 ARG A N 1
ATOM 1717 C CA . ARG A 1 216 ? 4.614 2.956 19.918 1.00 93.62 216 ARG A CA 1
ATOM 1718 C C . ARG A 1 216 ? 3.124 3.227 19.774 1.00 93.62 216 ARG A C 1
ATOM 1720 O O . ARG A 1 216 ? 2.391 3.104 20.752 1.00 93.62 216 ARG A O 1
ATOM 1727 N N . TRP A 1 217 ? 2.674 3.536 18.558 1.00 94.56 217 TRP A N 1
ATOM 1728 C CA . TRP A 1 217 ? 1.253 3.704 18.269 1.00 94.56 217 TRP A CA 1
ATOM 1729 C C . TRP A 1 217 ? 0.457 2.448 18.651 1.00 94.56 217 TRP A C 1
ATOM 1731 O O . TRP A 1 217 ? -0.512 2.530 19.402 1.00 94.56 217 TRP A O 1
ATOM 1741 N N . TRP A 1 218 ? 0.910 1.266 18.231 1.00 93.31 218 TRP A N 1
ATOM 1742 C CA . TRP A 1 218 ? 0.222 0.011 18.530 1.00 93.31 218 TRP A CA 1
ATOM 1743 C C . TRP A 1 218 ? 0.192 -0.336 20.025 1.00 93.31 218 TRP A C 1
ATOM 1745 O O . TRP A 1 218 ? -0.777 -0.913 20.527 1.00 93.31 218 TRP A O 1
ATOM 1755 N N . ALA A 1 219 ? 1.251 0.000 20.764 1.00 92.06 219 ALA A N 1
ATOM 1756 C CA . ALA A 1 219 ? 1.274 -0.137 22.216 1.00 92.06 219 ALA A CA 1
ATOM 1757 C C . ALA A 1 219 ? 0.239 0.777 22.889 1.00 92.06 219 ALA A C 1
ATOM 1759 O O . ALA A 1 219 ? -0.449 0.327 23.810 1.00 92.06 219 ALA A O 1
ATOM 1760 N N . ASN A 1 220 ? 0.083 2.010 22.400 1.00 92.62 220 ASN A N 1
ATOM 1761 C CA . ASN A 1 220 ? -0.909 2.955 22.909 1.00 92.62 220 ASN A CA 1
ATOM 1762 C C . ASN A 1 220 ? -2.339 2.475 22.626 1.00 92.62 220 ASN A C 1
ATOM 1764 O O . ASN A 1 220 ? -3.132 2.400 23.560 1.00 92.62 220 ASN A O 1
ATOM 1768 N N . GLU A 1 221 ? -2.639 2.027 21.400 1.00 91.12 221 GLU A N 1
ATOM 1769 C CA . GLU A 1 221 ? -3.967 1.500 21.025 1.00 91.12 221 GLU A CA 1
ATOM 1770 C C . GLU A 1 221 ? -4.449 0.385 21.965 1.00 91.12 221 GLU A C 1
ATOM 1772 O O . GLU A 1 221 ? -5.625 0.312 22.337 1.00 91.12 221 GLU A O 1
ATOM 1777 N N . ARG A 1 222 ? -3.537 -0.507 22.367 1.00 90.62 222 ARG A N 1
ATOM 1778 C CA . ARG A 1 222 ? -3.848 -1.573 23.327 1.00 90.62 222 ARG A CA 1
ATOM 1779 C C . ARG A 1 222 ? -3.969 -1.037 24.750 1.00 90.62 222 ARG A C 1
ATOM 1781 O O . ARG A 1 222 ? -4.932 -1.374 25.433 1.00 90.62 222 ARG A O 1
ATOM 1788 N N . SER A 1 223 ? -3.038 -0.184 25.174 1.00 91.56 223 SER A N 1
ATOM 1789 C CA . SER A 1 223 ? -3.034 0.382 26.529 1.00 91.56 223 SER A CA 1
ATOM 1790 C C . SER A 1 223 ? -4.307 1.179 26.820 1.00 91.56 223 SER A C 1
ATOM 1792 O O . SER A 1 223 ? -4.885 1.036 27.891 1.00 91.56 223 SER A O 1
ATOM 1794 N N . GLU A 1 224 ? -4.810 1.960 25.862 1.00 90.88 224 GLU A N 1
ATOM 1795 C CA . GLU A 1 224 ? -6.062 2.713 26.020 1.00 90.88 224 GLU A CA 1
ATOM 1796 C C . GLU A 1 224 ? -7.275 1.802 26.258 1.00 90.88 224 GLU A C 1
ATOM 1798 O O . GLU A 1 224 ? -8.154 2.116 27.063 1.00 90.88 224 GLU A O 1
ATOM 1803 N N . ARG A 1 225 ? -7.321 0.646 25.590 1.00 91.69 225 ARG A N 1
ATOM 1804 C CA . ARG A 1 225 ? -8.374 -0.364 25.771 1.00 91.69 225 ARG A CA 1
ATOM 1805 C C . ARG A 1 225 ? -8.263 -1.068 27.123 1.00 91.69 225 ARG A C 1
ATOM 1807 O O . ARG A 1 225 ? -9.280 -1.283 27.781 1.00 91.69 225 ARG A O 1
ATOM 1814 N N . GLU A 1 226 ? -7.046 -1.368 27.568 1.00 92.62 226 GLU A N 1
ATOM 1815 C CA . GLU A 1 226 ? -6.792 -1.915 28.907 1.00 92.62 226 GLU A CA 1
ATOM 1816 C C . GLU A 1 226 ? -7.202 -0.928 30.011 1.00 92.62 226 GLU A C 1
ATOM 1818 O O . GLU A 1 226 ? -7.862 -1.317 30.974 1.00 92.62 226 GLU A O 1
ATOM 1823 N N . VAL A 1 227 ? -6.917 0.369 29.838 1.00 94.19 227 VAL A N 1
ATOM 1824 C CA . VAL A 1 227 ? -7.364 1.435 30.757 1.00 94.19 227 VAL A CA 1
ATOM 1825 C C . VAL A 1 227 ? -8.896 1.505 30.849 1.00 94.19 227 VAL A C 1
ATOM 1827 O O . VAL A 1 227 ? -9.433 1.812 31.912 1.00 94.19 227 VAL A O 1
ATOM 1830 N N . ARG A 1 228 ? -9.622 1.144 29.782 1.00 92.44 228 ARG A N 1
ATOM 1831 C CA . ARG A 1 228 ? -11.095 1.011 29.778 1.00 92.44 228 ARG A CA 1
ATOM 1832 C C . ARG A 1 228 ? -11.602 -0.286 30.430 1.00 92.44 228 ARG A C 1
ATOM 1834 O O . ARG A 1 228 ? -12.796 -0.571 30.373 1.00 92.44 228 ARG A O 1
ATOM 1841 N N . GLY A 1 229 ? -10.721 -1.063 31.060 1.00 95.38 229 GLY A N 1
ATOM 1842 C CA . GLY A 1 229 ? -11.058 -2.261 31.830 1.00 95.38 229 GLY A CA 1
ATOM 1843 C C . GLY A 1 229 ? -11.022 -3.570 31.040 1.00 95.38 229 GLY A C 1
ATOM 1844 O O . GLY A 1 229 ? -11.434 -4.600 31.575 1.00 95.38 229 GLY A O 1
ATOM 1845 N N . MET A 1 230 ? -10.546 -3.563 29.790 1.00 96.06 230 MET A N 1
ATOM 1846 C CA . MET A 1 230 ? -10.337 -4.798 29.025 1.00 96.06 230 MET A CA 1
ATOM 1847 C C . MET A 1 230 ? -9.108 -5.560 29.540 1.00 96.06 230 MET A C 1
ATOM 1849 O O . MET A 1 230 ? -8.117 -4.956 29.946 1.00 96.06 230 MET A O 1
ATOM 1853 N N . SER A 1 231 ? -9.128 -6.895 29.482 1.00 96.12 231 SER A N 1
ATOM 1854 C CA . SER A 1 231 ? -7.901 -7.682 29.668 1.00 96.12 231 SER A CA 1
ATOM 1855 C C . SER A 1 231 ? -6.937 -7.477 28.493 1.00 96.12 231 SER A C 1
ATOM 1857 O O . SER A 1 231 ? -7.365 -7.108 27.400 1.00 96.12 231 SER A O 1
ATOM 1859 N N . ALA A 1 232 ? -5.651 -7.792 28.666 1.00 91.81 232 ALA A N 1
ATOM 1860 C CA . ALA A 1 232 ? -4.663 -7.675 27.586 1.00 91.81 232 ALA A CA 1
ATOM 1861 C C . ALA A 1 232 ? -5.047 -8.463 26.314 1.00 91.81 232 ALA A C 1
ATOM 1863 O O . ALA A 1 232 ? -4.826 -8.006 25.192 1.00 91.81 232 ALA A O 1
ATOM 1864 N N . GLU A 1 233 ? -5.666 -9.638 26.468 1.00 92.06 233 GLU A N 1
ATOM 1865 C CA . GLU A 1 233 ? -6.155 -10.438 25.340 1.00 92.06 233 GLU A CA 1
ATOM 1866 C C . GLU A 1 233 ? -7.354 -9.777 24.643 1.00 92.06 233 GLU A C 1
ATOM 1868 O O . GLU A 1 233 ? -7.367 -9.680 23.416 1.00 92.06 233 GLU A O 1
ATOM 1873 N N . GLN A 1 234 ? -8.319 -9.265 25.414 1.00 94.06 234 GLN A N 1
ATOM 1874 C CA . GLN A 1 234 ? -9.486 -8.557 24.880 1.00 94.06 234 GLN A CA 1
ATOM 1875 C C . GLN A 1 234 ? -9.086 -7.255 24.183 1.00 94.06 234 GLN A C 1
ATOM 1877 O O . GLN A 1 234 ? -9.528 -7.002 23.067 1.00 94.06 234 GLN A O 1
ATOM 1882 N N . ALA A 1 235 ? -8.203 -6.467 24.799 1.00 92.19 235 ALA A N 1
ATOM 1883 C CA . ALA A 1 235 ? -7.663 -5.240 24.224 1.00 92.19 235 ALA A CA 1
ATOM 1884 C C . ALA A 1 235 ? -6.949 -5.518 22.897 1.00 92.19 235 ALA A C 1
ATOM 1886 O O . ALA A 1 235 ? -7.128 -4.791 21.921 1.00 92.19 235 ALA A O 1
ATOM 1887 N N . ARG A 1 236 ? -6.182 -6.613 22.826 1.00 89.81 236 ARG A N 1
ATOM 1888 C CA . ARG A 1 236 ? -5.539 -7.071 21.590 1.00 89.81 236 ARG A CA 1
ATOM 1889 C C . ARG A 1 236 ? -6.564 -7.502 20.537 1.00 89.81 236 ARG A C 1
ATOM 1891 O O . ARG A 1 236 ? -6.378 -7.210 19.358 1.00 89.81 236 ARG A O 1
ATOM 1898 N N . ASP A 1 237 ? -7.592 -8.261 20.899 1.00 89.81 237 ASP A N 1
ATOM 1899 C CA . ASP A 1 237 ? -8.642 -8.696 19.966 1.00 89.81 237 ASP A CA 1
ATOM 1900 C C . ASP A 1 237 ? -9.424 -7.510 19.393 1.00 89.81 237 ASP A C 1
ATOM 1902 O O . ASP A 1 237 ? -9.597 -7.426 18.176 1.00 89.81 237 ASP A O 1
ATOM 1906 N N . ASP A 1 238 ? -9.805 -6.567 20.249 1.00 90.19 238 ASP A N 1
ATOM 1907 C CA . ASP A 1 238 ? -10.540 -5.359 19.879 1.00 90.19 238 ASP A CA 1
ATOM 1908 C C . ASP A 1 238 ? -9.695 -4.388 19.032 1.00 90.19 238 ASP A C 1
ATOM 1910 O O . ASP A 1 238 ? -10.159 -3.869 18.011 1.00 90.19 238 ASP A O 1
ATOM 1914 N N . ALA A 1 239 ? -8.409 -4.221 19.367 1.00 88.31 239 ALA A N 1
ATOM 1915 C CA . ALA A 1 239 ? -7.479 -3.437 18.555 1.00 88.31 239 ALA A CA 1
ATOM 1916 C C . ALA A 1 239 ? -7.369 -3.997 17.128 1.00 88.31 239 ALA A C 1
ATOM 1918 O O . ALA A 1 239 ? -7.425 -3.241 16.162 1.00 88.31 239 ALA A O 1
ATOM 1919 N N . TYR A 1 240 ? -7.293 -5.323 16.967 1.00 88.38 240 TYR A N 1
ATOM 1920 C CA . TYR A 1 240 ? -7.276 -5.951 15.641 1.00 88.38 240 TYR A CA 1
ATOM 1921 C C . TYR A 1 240 ? -8.624 -5.899 14.911 1.00 88.38 240 TYR A C 1
ATOM 1923 O O . TYR A 1 240 ? -8.638 -5.932 13.682 1.00 88.38 240 TYR A O 1
ATOM 1931 N N . ALA A 1 241 ? -9.747 -5.802 15.626 1.00 87.19 241 ALA A N 1
ATOM 1932 C CA . ALA A 1 241 ? -11.045 -5.561 14.999 1.00 87.19 241 ALA A CA 1
ATOM 1933 C C . ALA A 1 241 ? -11.118 -4.154 14.378 1.00 87.19 241 ALA A C 1
ATOM 1935 O O . ALA A 1 241 ? -11.699 -3.986 13.308 1.00 87.19 241 ALA A O 1
ATOM 1936 N N . SER A 1 242 ? -10.474 -3.173 15.017 1.00 84.88 242 SER A N 1
ATOM 1937 C CA . SER A 1 242 ? -10.389 -1.785 14.535 1.00 84.88 242 SER A CA 1
ATOM 1938 C C . SER A 1 242 ? -9.283 -1.590 13.486 1.00 84.88 242 SER A C 1
ATOM 1940 O O . SER A 1 242 ? -9.428 -0.808 12.549 1.00 84.88 242 SER A O 1
ATOM 1942 N N . HIS A 1 243 ? -8.186 -2.343 13.608 1.00 88.94 243 HIS A N 1
ATOM 1943 C CA . HIS A 1 243 ? -6.994 -2.247 12.768 1.00 88.94 243 HIS A CA 1
ATOM 1944 C C . HIS A 1 243 ? -6.565 -3.641 12.299 1.00 88.94 243 HIS A C 1
ATOM 1946 O O . HIS A 1 243 ? -5.642 -4.256 12.837 1.00 88.94 243 HIS A O 1
ATOM 1952 N N . ALA A 1 244 ? -7.222 -4.145 11.253 1.00 87.50 244 ALA A N 1
ATOM 1953 C CA . ALA A 1 244 ? -7.069 -5.527 10.782 1.00 87.50 244 ALA A CA 1
ATOM 1954 C C . ALA A 1 244 ? -5.627 -5.933 10.419 1.00 87.50 244 ALA A C 1
ATOM 1956 O O . ALA A 1 244 ? -5.285 -7.115 10.452 1.00 87.50 244 ALA A O 1
ATOM 1957 N N . VAL A 1 245 ? -4.783 -4.961 10.067 1.00 89.88 245 VAL A N 1
ATOM 1958 C CA . VAL A 1 245 ? -3.377 -5.161 9.674 1.00 89.88 245 VAL A CA 1
ATOM 1959 C C . VAL A 1 245 ? -2.380 -4.770 10.769 1.00 89.88 245 VAL A C 1
ATOM 1961 O O . VAL A 1 245 ? -1.170 -4.843 10.553 1.00 89.88 245 VAL A O 1
ATOM 1964 N N . GLY A 1 246 ? -2.876 -4.354 11.938 1.00 91.81 246 GLY A N 1
ATOM 1965 C CA . GLY A 1 246 ? -2.062 -3.899 13.058 1.00 91.81 246 GLY A CA 1
ATOM 1966 C C . GLY A 1 246 ? -1.098 -2.762 12.672 1.00 91.81 246 GLY A C 1
ATOM 1967 O O . GLY A 1 246 ? -1.457 -1.908 11.855 1.00 91.81 246 GLY A O 1
ATOM 1968 N N . PRO A 1 247 ? 0.142 -2.766 13.198 1.00 92.81 247 PRO A N 1
ATOM 1969 C CA . PRO A 1 247 ? 1.144 -1.722 12.944 1.00 92.81 247 PRO A CA 1
ATOM 1970 C C . PRO A 1 247 ? 1.494 -1.497 11.470 1.00 92.81 247 PRO A C 1
ATOM 1972 O O . PRO A 1 247 ? 1.914 -0.411 11.086 1.00 92.81 247 PRO A O 1
ATOM 1975 N N . ALA A 1 248 ? 1.318 -2.511 10.623 1.00 94.12 248 ALA A N 1
ATOM 1976 C CA . ALA A 1 248 ? 1.637 -2.412 9.203 1.00 94.12 248 ALA A CA 1
ATOM 1977 C C . ALA A 1 248 ? 0.755 -1.375 8.479 1.00 94.12 248 ALA A C 1
ATOM 1979 O O . ALA A 1 248 ? 1.157 -0.817 7.464 1.00 94.12 248 ALA A O 1
ATOM 1980 N N . GLY A 1 249 ? -0.439 -1.095 9.011 1.00 93.31 249 GLY A N 1
ATOM 1981 C CA . GLY A 1 249 ? -1.335 -0.064 8.487 1.00 93.31 249 GLY A CA 1
ATOM 1982 C C . GLY A 1 249 ? -0.974 1.361 8.906 1.00 93.31 249 GLY A C 1
ATOM 1983 O O . GLY A 1 249 ? -1.709 2.279 8.552 1.00 93.31 249 GLY A O 1
ATOM 1984 N N . HIS A 1 250 ? 0.103 1.563 9.673 1.00 96.50 250 HIS A N 1
ATOM 1985 C CA . HIS A 1 250 ? 0.488 2.889 10.142 1.00 96.50 250 HIS A CA 1
ATOM 1986 C C . HIS A 1 250 ? 0.910 3.797 8.966 1.00 96.50 250 HIS A C 1
ATOM 1988 O O . HIS A 1 250 ? 1.688 3.353 8.109 1.00 96.50 250 HIS A O 1
ATOM 1994 N N . PRO A 1 251 ? 0.472 5.074 8.913 1.00 96.75 251 PRO A N 1
ATOM 1995 C CA . PRO A 1 251 ? 0.747 5.958 7.779 1.00 96.75 251 PRO A CA 1
ATOM 1996 C C . PRO A 1 251 ? 2.234 6.149 7.460 1.00 96.75 251 PRO A C 1
ATOM 1998 O O . PRO A 1 251 ? 2.587 6.211 6.283 1.00 96.75 251 PRO A O 1
ATOM 2001 N N . ALA A 1 252 ? 3.111 6.194 8.470 1.00 97.88 252 ALA A N 1
ATOM 2002 C CA . ALA A 1 252 ? 4.560 6.296 8.257 1.00 97.88 252 ALA A CA 1
ATOM 2003 C C . ALA A 1 252 ? 5.118 5.073 7.500 1.00 97.88 252 ALA A C 1
ATOM 2005 O O . ALA A 1 252 ? 5.833 5.217 6.510 1.00 97.88 252 ALA A O 1
ATOM 2006 N N . VAL A 1 253 ? 4.714 3.856 7.890 1.00 97.94 253 VAL A N 1
ATOM 2007 C CA . VAL A 1 253 ? 5.143 2.610 7.226 1.00 97.94 253 VAL A CA 1
ATOM 2008 C C . VAL A 1 253 ? 4.651 2.584 5.778 1.00 97.94 253 VAL A C 1
ATOM 2010 O O . VAL A 1 253 ? 5.412 2.279 4.857 1.00 97.94 253 VAL A O 1
ATOM 2013 N N . ILE A 1 254 ? 3.386 2.955 5.560 1.00 98.19 254 ILE A N 1
ATOM 2014 C CA . ILE A 1 254 ? 2.798 3.050 4.220 1.00 98.19 254 ILE A CA 1
ATOM 2015 C C . ILE A 1 254 ? 3.558 4.067 3.360 1.00 98.19 254 ILE A C 1
ATOM 2017 O O . ILE A 1 254 ? 3.866 3.784 2.200 1.00 98.19 254 ILE A O 1
ATOM 2021 N N . GLY A 1 255 ? 3.878 5.235 3.915 1.00 97.94 255 GLY A N 1
ATOM 2022 C CA . GLY A 1 255 ? 4.569 6.301 3.198 1.00 97.94 255 GLY A CA 1
ATOM 2023 C C . GLY A 1 255 ? 5.998 5.939 2.802 1.00 97.94 255 GLY A C 1
ATOM 2024 O O . GLY A 1 255 ? 6.390 6.213 1.667 1.00 97.94 255 GLY A O 1
ATOM 2025 N N . VAL A 1 256 ? 6.747 5.244 3.668 1.00 98.31 256 VAL A N 1
ATOM 2026 C CA . VAL A 1 256 ? 8.068 4.687 3.322 1.00 98.31 256 VAL A CA 1
ATOM 2027 C C . VAL A 1 256 ? 7.944 3.725 2.137 1.00 98.31 256 VAL A C 1
ATOM 2029 O O . VAL A 1 256 ? 8.662 3.863 1.147 1.00 98.31 256 VAL A O 1
ATOM 2032 N N . ILE A 1 257 ? 6.995 2.785 2.180 1.00 98.19 257 ILE A N 1
ATOM 2033 C CA . ILE A 1 257 ? 6.779 1.824 1.084 1.00 98.19 257 ILE A CA 1
ATOM 2034 C C . ILE A 1 257 ? 6.464 2.545 -0.229 1.00 98.19 257 ILE A C 1
ATOM 2036 O O . ILE A 1 257 ? 7.054 2.228 -1.260 1.00 98.19 257 ILE A O 1
ATOM 2040 N N . GLN A 1 258 ? 5.567 3.532 -0.202 1.00 97.62 258 GLN A N 1
ATOM 2041 C CA . GLN A 1 258 ? 5.207 4.327 -1.379 1.00 97.62 258 GLN A CA 1
ATOM 2042 C C . GLN A 1 258 ? 6.404 5.091 -1.948 1.00 97.62 258 GLN A C 1
ATOM 2044 O O . GLN A 1 258 ? 6.631 5.085 -3.162 1.00 97.62 258 GLN A O 1
ATOM 2049 N N . ALA A 1 259 ? 7.184 5.733 -1.078 1.00 97.06 259 ALA A N 1
ATOM 2050 C CA . ALA A 1 259 ? 8.336 6.524 -1.473 1.00 97.06 259 ALA A CA 1
ATOM 2051 C C . ALA A 1 259 ? 9.411 5.663 -2.147 1.00 97.06 259 ALA A C 1
ATOM 2053 O O . ALA A 1 259 ? 9.861 5.996 -3.243 1.00 97.06 259 ALA A O 1
ATOM 2054 N N . TYR A 1 260 ? 9.761 4.523 -1.547 1.00 97.81 260 TYR A N 1
ATOM 2055 C CA . TYR A 1 260 ? 10.794 3.642 -2.090 1.00 97.81 260 TYR A CA 1
ATOM 2056 C C . TYR A 1 260 ? 10.314 2.791 -3.271 1.00 97.81 260 TYR A C 1
ATOM 2058 O O . TYR A 1 260 ? 11.116 2.469 -4.148 1.00 97.81 260 TYR A O 1
ATOM 2066 N N . TRP A 1 261 ? 9.012 2.502 -3.378 1.00 96.62 261 TRP A N 1
ATOM 2067 C CA . TRP A 1 261 ? 8.441 1.940 -4.605 1.00 96.62 261 TRP A CA 1
ATOM 2068 C C . TRP A 1 261 ? 8.612 2.901 -5.787 1.00 96.62 261 TRP A C 1
ATOM 2070 O O . TRP A 1 261 ? 9.051 2.497 -6.866 1.00 96.62 261 TRP A O 1
ATOM 2080 N N . ALA A 1 262 ? 8.289 4.182 -5.585 1.00 94.81 262 ALA A N 1
ATOM 2081 C CA . ALA A 1 262 ? 8.457 5.214 -6.604 1.00 94.81 262 ALA A CA 1
ATOM 2082 C C . ALA A 1 262 ? 9.938 5.431 -6.957 1.00 94.81 262 ALA A C 1
ATOM 2084 O O . ALA A 1 262 ? 10.273 5.469 -8.140 1.00 94.81 262 ALA A O 1
ATOM 2085 N N . LEU A 1 263 ? 10.824 5.487 -5.956 1.00 95.94 263 LEU A N 1
ATOM 2086 C CA . LEU A 1 263 ? 12.266 5.613 -6.174 1.00 95.94 263 LEU A CA 1
ATOM 2087 C C . LEU A 1 263 ? 12.832 4.431 -6.972 1.00 95.94 263 LEU A C 1
ATOM 2089 O O . LEU A 1 263 ? 13.626 4.633 -7.882 1.00 95.94 263 LEU A O 1
ATOM 2093 N N . CYS A 1 264 ? 12.404 3.198 -6.690 1.00 95.75 264 CYS A N 1
ATOM 2094 C CA . CYS A 1 264 ? 12.827 2.037 -7.474 1.00 95.75 264 CYS A CA 1
ATOM 2095 C C . CYS A 1 264 ? 12.443 2.185 -8.956 1.00 95.75 264 CYS A C 1
ATOM 2097 O O . CYS A 1 264 ? 13.240 1.887 -9.845 1.00 95.75 264 CYS A O 1
ATOM 2099 N N . HIS A 1 265 ? 11.252 2.717 -9.244 1.00 93.25 265 HIS A N 1
ATOM 2100 C CA . HIS A 1 265 ? 10.857 3.026 -10.617 1.00 93.25 265 HIS A CA 1
ATOM 2101 C C . HIS A 1 265 ? 11.663 4.164 -11.248 1.00 93.25 265 HIS A C 1
ATOM 2103 O O . HIS A 1 265 ? 11.971 4.077 -12.435 1.00 93.25 265 HIS A O 1
ATOM 2109 N N . GLU A 1 266 ? 12.018 5.194 -10.482 1.00 93.88 266 GLU A N 1
ATOM 2110 C CA . GLU A 1 266 ? 12.908 6.270 -10.931 1.00 93.88 266 GLU A CA 1
ATOM 2111 C C . GLU A 1 266 ? 14.290 5.719 -11.315 1.00 93.88 266 GLU A C 1
ATOM 2113 O O . GLU A 1 266 ? 14.771 5.998 -12.412 1.00 93.88 266 GLU A O 1
ATOM 2118 N N . ILE A 1 267 ? 14.879 4.867 -10.466 1.00 95.38 267 ILE A N 1
ATOM 2119 C CA . ILE A 1 267 ? 16.172 4.218 -10.726 1.00 95.38 267 ILE A CA 1
ATOM 2120 C C . ILE A 1 267 ? 16.087 3.352 -11.981 1.00 95.38 267 ILE A C 1
ATOM 2122 O O . ILE A 1 267 ? 16.900 3.516 -12.886 1.00 95.38 267 ILE A O 1
ATOM 2126 N N . ASN A 1 268 ? 15.081 2.477 -12.080 1.00 93.94 268 ASN A N 1
ATOM 2127 C CA . ASN A 1 268 ? 14.871 1.658 -13.275 1.00 93.94 268 ASN A CA 1
ATOM 2128 C C . ASN A 1 268 ? 14.721 2.516 -14.540 1.00 93.94 268 ASN A C 1
ATOM 2130 O O . ASN A 1 268 ? 15.273 2.178 -15.576 1.00 93.94 268 ASN A O 1
ATOM 2134 N N . GLY A 1 269 ? 14.009 3.644 -14.469 1.00 92.81 269 GLY A N 1
ATOM 2135 C CA . GLY A 1 269 ? 13.849 4.554 -15.605 1.00 92.81 269 GLY A CA 1
ATOM 2136 C C . GLY A 1 269 ? 15.136 5.272 -16.029 1.00 92.81 269 GLY A C 1
ATOM 2137 O O . GLY A 1 269 ? 15.217 5.744 -17.161 1.00 92.81 269 GLY A O 1
ATOM 2138 N N . ALA A 1 270 ? 16.130 5.359 -15.142 1.00 94.31 270 ALA A N 1
ATOM 2139 C CA . ALA A 1 270 ? 17.432 5.961 -15.417 1.00 94.31 270 ALA A CA 1
ATOM 2140 C C . ALA A 1 270 ? 18.469 4.958 -15.952 1.00 94.31 270 ALA A C 1
ATOM 2142 O O . ALA A 1 270 ? 19.497 5.373 -16.493 1.00 94.31 270 ALA A O 1
ATOM 2143 N N . LEU A 1 271 ? 18.224 3.652 -15.808 1.00 92.00 271 LEU A N 1
ATOM 2144 C CA . LEU A 1 271 ? 19.109 2.606 -16.312 1.00 92.00 271 LEU A CA 1
ATOM 2145 C C . LEU A 1 271 ? 18.819 2.310 -17.788 1.00 92.00 271 LEU A C 1
ATOM 2147 O O . LEU A 1 271 ? 17.676 2.267 -18.230 1.00 92.00 271 LEU A O 1
ATOM 2151 N N . ILE A 1 272 ? 19.886 2.098 -18.561 1.00 89.12 272 ILE A N 1
ATOM 2152 C CA . ILE A 1 272 ? 19.784 1.719 -19.980 1.00 89.12 272 ILE A CA 1
ATOM 2153 C C . ILE A 1 272 ? 19.557 0.208 -20.114 1.00 89.12 272 ILE A C 1
ATOM 2155 O O . ILE A 1 272 ? 18.824 -0.238 -20.996 1.00 89.12 272 ILE A O 1
ATOM 2159 N N . ASP A 1 273 ? 20.205 -0.582 -19.255 1.00 88.56 273 ASP A N 1
ATOM 2160 C CA . ASP A 1 273 ? 20.136 -2.037 -19.304 1.00 88.56 273 ASP A CA 1
ATOM 2161 C C . ASP A 1 273 ? 18.943 -2.566 -18.501 1.00 88.56 273 ASP A C 1
ATOM 2163 O O . ASP A 1 273 ? 18.952 -2.594 -17.268 1.00 88.56 273 ASP A O 1
ATOM 2167 N N . ALA A 1 274 ? 17.931 -3.055 -19.219 1.00 87.69 274 ALA A N 1
ATOM 2168 C CA . ALA A 1 274 ? 16.750 -3.668 -18.625 1.00 87.69 274 ALA A CA 1
ATOM 2169 C C . ALA A 1 274 ? 17.070 -4.924 -17.796 1.00 87.69 274 ALA A C 1
ATOM 2171 O O . ALA A 1 274 ? 16.292 -5.276 -16.909 1.00 87.69 274 ALA A O 1
ATOM 2172 N N . ALA A 1 275 ? 18.207 -5.590 -18.039 1.00 88.50 275 ALA A N 1
ATOM 2173 C CA . ALA A 1 275 ? 18.643 -6.724 -17.229 1.00 88.50 275 ALA A CA 1
ATOM 2174 C C . ALA A 1 275 ? 19.057 -6.313 -15.808 1.00 88.50 275 ALA A C 1
ATOM 2176 O O . ALA A 1 275 ? 19.076 -7.168 -14.928 1.00 88.50 275 ALA A O 1
ATOM 2177 N N . GLN A 1 276 ? 19.344 -5.026 -15.576 1.00 90.44 276 GLN A N 1
ATOM 2178 C CA . GLN A 1 276 ? 19.654 -4.462 -14.258 1.00 90.44 276 GLN A CA 1
ATOM 2179 C C . GLN A 1 276 ? 18.426 -3.900 -13.536 1.00 90.44 276 GLN A C 1
ATOM 2181 O O . GLN A 1 276 ? 18.548 -3.379 -12.424 1.00 90.44 276 GLN A O 1
ATOM 2186 N N . HIS A 1 277 ? 17.247 -3.964 -14.158 1.00 93.31 277 HIS A N 1
ATOM 2187 C CA . HIS A 1 277 ? 16.042 -3.469 -13.523 1.00 93.31 277 HIS A CA 1
ATOM 2188 C C . HIS A 1 277 ? 15.601 -4.376 -12.374 1.00 93.31 277 HIS A C 1
ATOM 2190 O O . HIS A 1 277 ? 15.514 -5.597 -12.518 1.00 93.31 277 HIS A O 1
ATOM 2196 N N . VAL A 1 278 ? 15.234 -3.759 -11.256 1.00 94.25 278 VAL A N 1
ATOM 2197 C CA . VAL A 1 278 ? 14.777 -4.457 -10.054 1.00 94.25 278 VAL A CA 1
ATOM 2198 C C . VAL A 1 278 ? 13.277 -4.250 -9.888 1.00 94.25 278 VAL A C 1
ATOM 2200 O O . VAL A 1 278 ? 12.780 -3.128 -9.965 1.00 94.25 278 VAL A O 1
ATOM 2203 N N . ALA A 1 279 ? 12.532 -5.323 -9.629 1.00 94.00 279 ALA A N 1
ATOM 2204 C CA . ALA A 1 279 ? 11.127 -5.193 -9.259 1.00 94.00 279 ALA A CA 1
ATOM 2205 C C . ALA A 1 279 ? 11.002 -4.521 -7.872 1.00 94.00 279 ALA A C 1
ATOM 2207 O O . ALA A 1 279 ? 11.672 -4.964 -6.937 1.00 94.00 279 ALA A O 1
ATOM 2208 N N . PRO A 1 280 ? 10.137 -3.509 -7.672 1.00 95.00 280 PRO A N 1
ATOM 2209 C CA . PRO A 1 280 ? 10.001 -2.845 -6.372 1.00 95.00 280 PRO A CA 1
ATOM 2210 C C . PRO A 1 280 ? 9.701 -3.792 -5.202 1.00 95.00 280 PRO A C 1
ATOM 2212 O O . PRO A 1 280 ? 10.273 -3.656 -4.131 1.00 95.00 280 PRO A O 1
ATOM 2215 N N . GLU A 1 281 ? 8.856 -4.800 -5.400 1.00 95.12 281 GLU A N 1
ATOM 2216 C CA . GLU A 1 281 ? 8.543 -5.842 -4.419 1.00 95.12 281 GLU A CA 1
ATOM 2217 C C . GLU A 1 281 ? 9.767 -6.692 -4.046 1.00 95.12 281 GLU A C 1
ATOM 2219 O O . GLU A 1 281 ? 9.882 -7.136 -2.903 1.00 95.12 281 GLU A O 1
ATOM 2224 N N . GLN A 1 282 ? 10.708 -6.874 -4.978 1.00 95.56 282 GLN A N 1
ATOM 2225 C CA . GLN A 1 282 ? 11.978 -7.539 -4.705 1.00 95.56 282 GLN A CA 1
ATOM 2226 C C . GLN A 1 282 ? 12.862 -6.646 -3.829 1.00 95.56 282 GLN A C 1
ATOM 2228 O O . GLN A 1 282 ? 13.401 -7.128 -2.836 1.00 95.56 282 GLN A O 1
ATOM 2233 N N . LEU A 1 283 ? 12.941 -5.346 -4.137 1.00 96.06 283 LEU A N 1
ATOM 2234 C CA . LEU A 1 283 ? 13.697 -4.378 -3.337 1.00 96.06 283 LEU A CA 1
ATOM 2235 C C . LEU A 1 283 ? 13.140 -4.233 -1.915 1.00 96.06 283 LEU A C 1
ATOM 2237 O O . LEU A 1 283 ? 13.898 -4.207 -0.949 1.00 96.06 283 LEU A O 1
ATOM 2241 N N . LEU A 1 284 ? 11.815 -4.141 -1.790 1.00 96.94 284 LEU A N 1
ATOM 2242 C CA . LEU A 1 284 ? 11.137 -3.817 -0.535 1.00 96.94 284 LEU A CA 1
ATOM 2243 C C . LEU A 1 284 ? 10.896 -5.030 0.366 1.00 96.94 284 LEU A C 1
ATOM 2245 O O . LEU A 1 284 ? 10.791 -4.871 1.575 1.00 96.94 284 LEU A O 1
ATOM 2249 N N . LEU A 1 285 ? 10.770 -6.240 -0.186 1.00 96.62 285 LEU A N 1
ATOM 2250 C CA . LEU A 1 285 ? 10.458 -7.438 0.604 1.00 96.62 285 LEU A CA 1
ATOM 2251 C C . LEU A 1 285 ? 11.375 -8.617 0.298 1.00 96.62 285 LEU A C 1
ATOM 2253 O O . LEU A 1 285 ? 11.824 -9.272 1.239 1.00 96.62 285 LEU A O 1
ATOM 2257 N N . GLY A 1 286 ? 11.672 -8.874 -0.977 1.00 95.06 286 GLY A N 1
ATOM 2258 C CA . GLY A 1 286 ? 12.551 -9.979 -1.375 1.00 95.06 286 GLY A CA 1
ATOM 2259 C C . GLY A 1 286 ? 13.921 -9.897 -0.697 1.00 95.06 286 GLY A C 1
ATOM 2260 O O . GLY A 1 286 ? 14.333 -10.822 -0.003 1.00 95.06 286 GLY A O 1
ATOM 2261 N N . TRP A 1 287 ? 14.587 -8.747 -0.784 1.00 95.62 287 TRP A N 1
ATOM 2262 C CA . TRP A 1 287 ? 15.910 -8.561 -0.184 1.00 95.62 287 TRP A CA 1
ATOM 2263 C C . TRP A 1 287 ? 15.896 -8.491 1.355 1.00 95.62 287 TRP A C 1
ATOM 2265 O O . TRP A 1 287 ? 16.853 -8.927 1.998 1.00 95.62 287 TRP A O 1
ATOM 2275 N N . LEU A 1 288 ? 14.796 -8.044 1.981 1.00 93.69 288 LEU A N 1
ATOM 2276 C CA . LEU A 1 288 ? 14.638 -8.125 3.443 1.00 93.69 288 LEU A CA 1
ATOM 2277 C C . LEU A 1 288 ? 14.573 -9.574 3.942 1.00 93.69 288 LEU A C 1
ATOM 2279 O O . LEU A 1 288 ? 15.093 -9.880 5.023 1.00 93.69 288 LEU A O 1
ATOM 2283 N N . GLN A 1 289 ? 13.934 -10.456 3.167 1.00 88.81 289 GLN A N 1
ATOM 2284 C CA . GLN A 1 289 ? 13.848 -11.882 3.469 1.00 88.81 289 GLN A CA 1
ATOM 2285 C C . GLN A 1 289 ? 15.240 -12.525 3.471 1.00 88.81 289 GLN A C 1
ATOM 2287 O O . GLN A 1 289 ? 15.580 -13.242 4.417 1.00 88.81 289 GLN A O 1
ATOM 2292 N N . ASP A 1 290 ? 16.063 -12.197 2.477 1.00 83.50 290 ASP A N 1
ATOM 2293 C CA . ASP A 1 290 ? 17.432 -12.705 2.349 1.00 83.50 290 ASP A CA 1
ATOM 2294 C C . ASP A 1 290 ? 18.350 -12.175 3.470 1.00 83.50 290 ASP A C 1
ATOM 2296 O O . ASP A 1 290 ? 19.171 -12.910 4.026 1.00 83.50 290 ASP A O 1
ATOM 2300 N N . GLY A 1 291 ? 18.154 -10.914 3.877 1.00 76.12 291 GLY A N 1
ATOM 2301 C CA . GLY A 1 291 ? 18.919 -10.234 4.931 1.00 76.12 291 GLY A CA 1
ATOM 2302 C C . GLY A 1 291 ? 18.589 -10.640 6.376 1.00 76.12 291 GLY A C 1
ATOM 2303 O O . GLY A 1 291 ? 19.163 -10.083 7.310 1.00 76.12 291 GLY A O 1
ATOM 2304 N N . ARG A 1 292 ? 17.687 -11.609 6.595 1.00 73.94 292 ARG A N 1
ATOM 2305 C CA . ARG A 1 292 ? 17.241 -12.089 7.926 1.00 73.94 292 ARG A CA 1
ATOM 2306 C C . ARG A 1 292 ? 16.536 -11.033 8.797 1.00 73.94 292 ARG A C 1
ATOM 2308 O O . ARG A 1 292 ? 16.544 -11.147 10.026 1.00 73.94 292 ARG A O 1
ATOM 2315 N N . HIS A 1 293 ? 15.843 -10.068 8.191 1.00 85.81 293 HIS A N 1
ATOM 2316 C CA . HIS A 1 293 ? 14.997 -9.088 8.895 1.00 85.81 293 HIS A CA 1
ATOM 2317 C C . HIS A 1 293 ? 13.618 -9.677 9.259 1.00 85.81 293 HIS A C 1
ATOM 2319 O O . HIS A 1 293 ? 12.571 -9.150 8.886 1.00 85.81 293 HIS A O 1
ATOM 2325 N N . GLY A 1 294 ? 13.604 -10.812 9.967 1.00 89.50 294 GLY A N 1
ATOM 2326 C CA . GLY A 1 294 ? 12.410 -11.652 10.133 1.00 89.50 294 GLY A CA 1
ATOM 2327 C C . GLY A 1 294 ? 11.186 -10.938 10.722 1.00 89.50 294 GLY A C 1
ATOM 2328 O O . GLY A 1 294 ? 10.075 -11.150 10.240 1.00 89.50 294 GLY A O 1
ATOM 2329 N N . SER A 1 295 ? 11.369 -10.062 11.715 1.00 91.62 295 SER A N 1
ATOM 2330 C CA . SER A 1 295 ? 10.260 -9.297 12.307 1.00 91.62 295 SER A CA 1
ATOM 2331 C C . SER A 1 295 ? 9.728 -8.203 11.379 1.00 91.62 295 SER A C 1
ATOM 2333 O O . SER A 1 295 ? 8.524 -7.960 11.361 1.00 91.62 295 SER A O 1
ATOM 2335 N N . TRP A 1 296 ? 10.578 -7.591 10.552 1.00 94.50 296 TRP A N 1
ATOM 2336 C CA . TRP A 1 296 ? 10.155 -6.587 9.570 1.00 94.50 296 TRP A CA 1
ATOM 2337 C C . TRP A 1 296 ? 9.384 -7.249 8.431 1.00 94.50 296 TRP A C 1
ATOM 2339 O O . TRP A 1 296 ? 8.304 -6.796 8.064 1.00 94.50 296 TRP A O 1
ATOM 2349 N N . VAL A 1 297 ? 9.882 -8.390 7.938 1.00 95.25 297 VAL A N 1
ATOM 2350 C CA . VAL A 1 297 ? 9.159 -9.238 6.980 1.00 95.25 297 VAL A CA 1
ATOM 2351 C C . VAL A 1 297 ? 7.807 -9.640 7.561 1.00 95.25 297 VAL A C 1
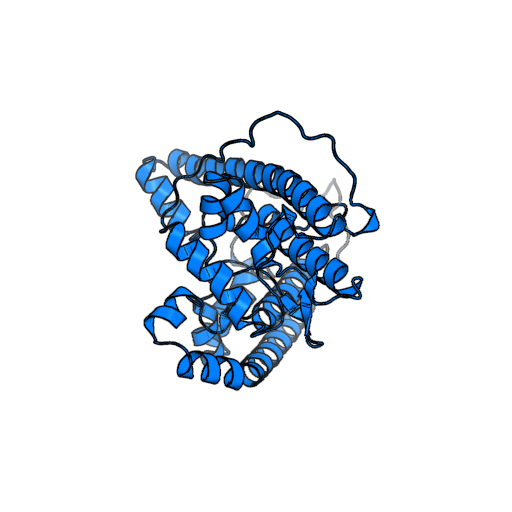ATOM 2353 O O . VAL A 1 297 ? 6.789 -9.525 6.881 1.00 95.25 297 VAL A O 1
ATOM 2356 N N . ALA A 1 298 ? 7.754 -10.061 8.827 1.00 93.38 298 ALA A N 1
ATOM 2357 C CA . ALA A 1 298 ? 6.491 -10.370 9.483 1.00 93.38 298 ALA A CA 1
ATOM 2358 C C . ALA A 1 298 ? 5.549 -9.154 9.500 1.00 93.38 298 ALA A C 1
ATOM 2360 O O . ALA A 1 298 ? 4.384 -9.312 9.141 1.00 93.38 298 ALA A O 1
ATOM 2361 N N . ALA A 1 299 ? 6.036 -7.957 9.843 1.00 94.12 299 ALA A N 1
ATOM 2362 C CA . ALA A 1 299 ? 5.227 -6.738 9.876 1.00 94.12 299 ALA A CA 1
ATOM 2363 C C . ALA A 1 299 ? 4.655 -6.399 8.494 1.00 94.12 299 ALA A C 1
ATOM 2365 O O . ALA A 1 299 ? 3.439 -6.334 8.324 1.00 94.12 299 ALA A O 1
ATOM 2366 N N . LEU A 1 300 ? 5.509 -6.281 7.474 1.00 95.94 300 LEU A N 1
ATOM 2367 C CA . LEU A 1 300 ? 5.087 -5.938 6.112 1.00 95.94 300 LEU A CA 1
ATOM 2368 C C . LEU A 1 300 ? 4.102 -6.961 5.538 1.00 95.94 300 LEU A C 1
ATOM 2370 O O . LEU A 1 300 ? 3.113 -6.610 4.898 1.00 95.94 300 LEU A O 1
ATOM 2374 N N . THR A 1 301 ? 4.323 -8.246 5.814 1.00 95.69 301 THR A N 1
ATOM 2375 C CA . THR A 1 301 ? 3.471 -9.331 5.309 1.00 95.69 301 THR A CA 1
ATOM 2376 C C . THR A 1 301 ? 2.105 -9.416 5.991 1.00 95.69 301 THR A C 1
ATOM 2378 O O . THR A 1 301 ? 1.276 -10.229 5.569 1.00 95.69 301 THR A O 1
ATOM 2381 N N . ALA A 1 302 ? 1.821 -8.572 6.988 1.00 94.38 302 ALA A N 1
ATOM 2382 C CA . ALA A 1 302 ? 0.464 -8.372 7.489 1.00 94.38 302 ALA A CA 1
ATOM 2383 C C . ALA A 1 302 ? -0.409 -7.612 6.471 1.00 94.38 302 ALA A C 1
ATOM 2385 O O . ALA A 1 302 ? -1.624 -7.812 6.437 1.00 94.38 302 ALA A O 1
ATOM 2386 N N . MET A 1 303 ? 0.192 -6.804 5.584 1.00 95.38 303 MET A N 1
ATOM 2387 C CA . MET A 1 303 ? -0.547 -6.005 4.604 1.00 95.38 303 MET A CA 1
ATOM 2388 C C . MET A 1 303 ? -1.239 -6.884 3.550 1.00 95.38 303 MET A C 1
ATOM 2390 O O . MET A 1 303 ? -0.585 -7.713 2.907 1.00 95.38 303 MET A O 1
ATOM 2394 N N . PRO A 1 304 ? -2.544 -6.700 3.293 1.00 94.56 304 PRO A N 1
ATOM 2395 C CA . PRO A 1 304 ? -3.298 -7.488 2.319 1.00 94.56 304 PRO A CA 1
ATOM 2396 C C . PRO A 1 304 ? -2.893 -7.197 0.867 1.00 94.56 304 PRO A C 1
ATOM 2398 O O . PRO A 1 304 ? -3.176 -8.009 -0.011 1.00 94.56 304 PRO A O 1
ATOM 2401 N N . TYR A 1 305 ? -2.245 -6.063 0.610 1.00 96.06 305 TYR A N 1
ATOM 2402 C CA . TYR A 1 305 ? -1.759 -5.617 -0.694 1.00 96.06 305 TYR A CA 1
ATOM 2403 C C . TYR A 1 305 ? -0.673 -4.556 -0.518 1.00 96.06 305 TYR A C 1
ATOM 2405 O O . TYR A 1 305 ? -0.550 -3.962 0.551 1.00 96.06 305 TYR A O 1
ATOM 2413 N N . TRP A 1 306 ? 0.071 -4.283 -1.590 1.00 97.12 306 TRP A N 1
ATOM 2414 C CA . TRP A 1 306 ? 0.960 -3.128 -1.656 1.00 97.12 306 TRP A CA 1
ATOM 2415 C C . TRP A 1 306 ? 0.151 -1.827 -1.660 1.00 97.12 306 TRP A C 1
ATOM 2417 O O . TRP A 1 306 ? -0.691 -1.657 -2.545 1.00 97.12 306 TRP A O 1
ATOM 2427 N N . PRO A 1 307 ? 0.387 -0.889 -0.727 1.00 96.81 307 PRO A N 1
ATOM 2428 C CA . PRO A 1 307 ? -0.364 0.361 -0.646 1.00 96.81 307 PRO A CA 1
ATOM 2429 C C . PRO A 1 307 ? 0.146 1.404 -1.654 1.00 96.81 307 PRO A C 1
ATOM 2431 O O . PRO A 1 307 ? 0.387 2.551 -1.303 1.00 96.81 307 PRO A O 1
ATOM 2434 N N . VAL A 1 308 ? 0.344 1.018 -2.912 1.00 96.00 308 VAL A N 1
ATOM 2435 C CA . VAL A 1 308 ? 0.946 1.864 -3.955 1.00 96.00 308 VAL A CA 1
ATOM 2436 C C . VAL A 1 308 ? -0.084 2.246 -5.008 1.00 96.00 308 VAL A C 1
ATOM 2438 O O . VAL A 1 308 ? -1.016 1.489 -5.288 1.00 96.00 308 VAL A O 1
ATOM 2441 N N . GLY A 1 309 ? 0.053 3.442 -5.575 1.00 93.62 309 GLY A N 1
ATOM 2442 C CA . GLY A 1 309 ? -0.874 3.982 -6.557 1.00 93.62 309 GLY A CA 1
ATOM 2443 C C . GLY A 1 309 ? -0.340 3.889 -7.982 1.00 93.62 309 GLY A C 1
ATOM 2444 O O . GLY A 1 309 ? 0.863 3.944 -8.221 1.00 93.62 309 GLY A O 1
ATOM 2445 N N . LEU A 1 310 ? -1.258 3.785 -8.943 1.00 92.69 310 LEU A N 1
ATOM 2446 C CA . LEU A 1 310 ? -0.982 3.996 -10.361 1.00 92.69 310 LEU A CA 1
ATOM 2447 C C . LEU A 1 310 ? -1.898 5.105 -10.881 1.00 92.69 310 LEU A C 1
ATOM 2449 O O . LEU A 1 310 ? -3.126 4.979 -10.842 1.00 92.69 310 LEU A O 1
ATOM 2453 N N . ASP A 1 311 ? -1.316 6.204 -11.348 1.00 89.75 311 ASP A N 1
ATOM 2454 C CA . ASP A 1 311 ? -2.083 7.321 -11.885 1.00 89.75 311 ASP A CA 1
ATOM 2455 C C . ASP A 1 311 ? -2.736 6.969 -13.238 1.00 89.75 311 ASP A C 1
ATOM 2457 O O . ASP A 1 311 ? -2.574 5.877 -13.792 1.00 89.75 311 ASP A O 1
ATOM 2461 N N . ARG A 1 312 ? -3.517 7.903 -13.793 1.00 85.44 312 ARG A N 1
ATOM 2462 C CA . ARG A 1 312 ? -4.218 7.696 -15.071 1.00 85.44 312 ARG A CA 1
ATOM 2463 C C . ARG A 1 312 ? -3.261 7.493 -16.252 1.00 85.44 312 ARG A C 1
ATOM 2465 O O . ARG A 1 312 ? -3.653 6.871 -17.236 1.00 85.44 312 ARG A O 1
ATOM 2472 N N . ALA A 1 313 ? -2.040 8.015 -16.161 1.00 85.44 313 ALA A N 1
ATOM 2473 C CA . ALA A 1 313 ? -1.002 7.872 -17.174 1.00 85.44 313 ALA A CA 1
ATOM 2474 C C . ALA A 1 313 ? -0.190 6.574 -17.011 1.00 85.44 313 ALA A C 1
ATOM 2476 O O . ALA A 1 313 ? 0.705 6.320 -17.813 1.00 85.44 313 ALA A O 1
ATOM 2477 N N . GLY A 1 314 ? -0.489 5.748 -16.002 1.00 84.25 314 GLY A N 1
ATOM 2478 C CA . GLY A 1 314 ? 0.270 4.533 -15.723 1.00 84.25 314 GLY A CA 1
ATOM 2479 C C . GLY A 1 314 ? 1.576 4.791 -14.970 1.00 84.25 314 GLY A C 1
ATOM 2480 O O . GLY A 1 314 ? 2.469 3.947 -15.013 1.00 84.25 314 GLY A O 1
ATOM 2481 N N . ARG A 1 315 ? 1.719 5.942 -14.300 1.00 85.81 315 ARG A N 1
ATOM 2482 C CA . ARG A 1 315 ? 2.886 6.259 -13.466 1.00 85.81 315 ARG A CA 1
ATOM 2483 C C . ARG A 1 315 ? 2.612 5.900 -12.015 1.00 85.81 315 ARG A C 1
ATOM 2485 O O . ARG A 1 315 ? 1.501 6.085 -11.520 1.00 85.81 315 ARG A O 1
ATOM 2492 N N . TRP A 1 316 ? 3.634 5.400 -11.336 1.00 87.75 316 TRP A N 1
ATOM 2493 C CA . TRP A 1 316 ? 3.552 5.044 -9.925 1.00 87.75 316 TRP A CA 1
ATOM 2494 C C . TRP A 1 316 ? 3.531 6.304 -9.058 1.00 87.75 316 TRP A C 1
ATOM 2496 O O . TRP A 1 316 ? 4.383 7.179 -9.218 1.00 87.75 316 TRP A O 1
ATOM 2506 N N . VAL A 1 317 ? 2.538 6.389 -8.171 1.00 80.56 317 VAL A N 1
ATOM 2507 C CA . VAL A 1 317 ? 2.278 7.517 -7.259 1.00 80.56 317 VAL A CA 1
ATOM 2508 C C . VAL A 1 317 ? 2.012 7.032 -5.848 1.00 80.56 317 VAL A C 1
ATOM 2510 O O . VAL A 1 317 ? 1.569 5.877 -5.659 1.00 80.56 317 VAL A O 1
#

Secondary structure (DSSP, 8-state):
-HHHHHHHHHHHHHHHHHHHHHHHHHHHHHHHHHHHS-HHHHHHH-TTGGGGSHHHHHHHHHHHHHHHHHHHSPPSSPPPPTT-TTTT---PPPPGGG-PSPPHHIIIIIHHHHH-HHHHHHHTT--S-------SSPP-GGG--------S----------S-HHHHHHHHHHHHHHHSTTS-----TTTS-HHHHHHHHHHHHHHHHHHHHHHHHHHHHHHHHHHTT--HHHHHHHHHHH-TTGGGG-HHHHHHHHHHHHHHHHHHHH-S-GGG---HHIIIIIHHHHTT-HHHHHHHTT-SS----B-TTS-B-

Radius of gyration: 21.53 Å; chains: 1; bounding box: 55×59×52 Å

Organism: NCBI:txid215803

Foldseek 3Di:
DVVLVVVLVVLLVVLLVQLVVVCVVCVVLLVVVPVVDDPVLQCLQQVLRPCQDQANLQSLQVSLVVLVVSQPPPPPDPDDDPPPVVVVDDPDDDDCVPSPPDRSCCSNAVVCVPVPVVSNVSNVSVQFRLAADADVVQDALVPQDDDDPPPDDQDQQDDDDPDDLVSLLSNAVVNLCSNPPPQADLDALVRADPSLVSLLVVLSVLLSVLSVVLSVVLVVQLVVVVVVVDDSVRSVVVSCVVRVLRSCSHRSNSNSLLSSQQNLVVVCVPDPDSNNRHRSSCSNAVNCVVVPSVNSSSSNSSDSYRSWHQHPVRHID

Sequence (317 aa):
MAELEREVSELYGAYVAELGAAFDQIAPWWARLRASHGRRALKLRWPAGVASHPRILAIYRDYHHRLSALRAAPPRGPAPRFDDDEAWGSEVEPEPETLIPPAPERLLIDRLQVEAKALYAKMIYLLMSPVGVAPDPRPTMRSLEVVERDPRRAHAFGFEGRHGVQRGVDRLLGAGFDLRPSAYTNLSLDDASEVHRLAHDSYKRELEEALHEAERWWANERSEREVRGMSAEQARDDAYASHAVGPAGHPAVIGVIQAYWALCHEINGALIDAAQHVAPEQLLLGWLQDGRHGSWVAALTAMPYWPVGLDRAGRWV

pLDDT: mean 86.99, std 14.05, range [42.06, 98.38]